Protein AF-A0AA35WHM8-F1 (afdb_monomer)

Organism: Geodia barretti (NCBI:txid519541)

Solvent-accessible surface area (backbone atoms only — not comparable to full-atom values): 17736 Å² total; per-residue (Å²): 114,43,83,39,36,67,59,55,78,83,43,48,58,86,79,72,48,97,58,96,52,95,64,57,74,45,53,83,76,67,33,56,75,46,79,37,55,54,87,38,62,67,60,41,52,50,53,52,50,53,47,50,52,45,32,70,74,68,76,44,71,60,41,40,40,37,43,50,69,63,95,59,28,80,47,86,87,43,73,47,56,82,73,40,45,71,61,48,59,48,55,74,70,51,78,56,60,69,58,57,51,51,49,53,34,39,78,65,67,75,44,51,71,64,57,54,54,50,53,51,52,50,51,54,47,53,52,48,56,46,59,70,40,52,88,73,56,71,80,89,59,64,86,89,69,74,59,90,58,79,83,73,79,46,97,60,52,53,64,48,70,59,66,73,44,79,78,89,82,83,76,56,71,65,55,51,53,50,40,52,49,36,64,36,49,76,62,94,90,60,46,68,47,74,68,53,54,49,53,29,50,51,49,50,49,31,58,74,71,78,44,76,55,73,47,54,51,52,50,43,56,52,44,53,36,17,65,72,57,39,68,47,77,49,78,33,65,49,50,33,38,27,85,86,68,64,54,54,52,49,42,57,37,73,83,44,87,93,42,67,49,44,37,75,72,63,72,49,98,81,38,31,63,60,45,73,40,63,43,66,102,52,63,70,66,54,51,53,51,51,64,52,62,75,77,108

Radius of gyration: 29.62 Å; Cα contacts (8 Å, |Δi|>4): 296; chains: 1; bounding box: 67×40×74 Å

pLDDT: mean 91.14, std 11.51, range [34.06, 98.56]

Secondary structure (DSSP, 8-state):
-EEE-S-BTTB-HHHH-SSS-TTGGGGGGT--EEEEETT-HHHHHHHHHHHHHHHHHH----EEEEE---SS-SSTTS-GGGT-HHHHHHHHHSPPHHHHHHHHHHHTTSS-HHHHHHHHHHHHHHHHHHHHHGGG---SS-TTT--S-TTTS-TT-SHHHHHSSPPP----HHHHHHHHHHHT---TT----HHHHHHHHHHHHHHHTT---HHHHHHHHHHHHHHTT--EEEEETTTTT-TTS---SSEE-SSSTT-EE-GGGSS-TTPPPEEEEEPPS-SHHHHHHHHHHTT-

Nearest PDB structures (foldseek):
  8i0k-assembly1_B  TM=9.377E-01  e=6.846E-28  Homo sapiens
  7wgr-assembly1_B  TM=9.357E-01  e=2.845E-27  Homo sapiens
  3zhq-assembly1_A  TM=9.037E-01  e=5.971E-21  Mycolicibacterium smegmatis
  6kma-assembly2_C  TM=9.094E-01  e=1.937E-20  Vibrio vulnificus CMCP6
  6kma-assembly2_D  TM=9.081E-01  e=8.052E-20  Vibrio vulnificus CMCP6

InterPro domains:
  IPR001017 Dehydrogenase, E1 component [PF00676] (1-136)
  IPR005475 Transketolase-like, pyrimidine-binding domain [PF02779] (212-289)
  IPR011603 2-oxoglutarate dehydrogenase E1 component [PTHR23152] (1-289)
  IPR029061 Thiamin diphosphate-binding fold [SSF52518] (2-147)
  IPR029061 Thiamin diphosphate-binding fold [SSF52518] (197-289)

Sequence (296 aa):
MVVNNQIGFTTDPRVARSSPYCTDVAKVVSAPIFHVNADDPEAVLHVCRVATEWRATFGKDVVIDLVCYRRHGHNEMDEPSLTQPLMYKQIKKHEKLVEMYARKLVEGNVVTQEDYEKEKNKYDQICKDAYERAPKIVPFHRDWLDSPWKGVFSDEGTPLEATGAIPSTGISRQRISHIGNVYSSLPDDFEEHRGIKRVLAERRKMLGEEECDWAIGEALAFGSLLEEGVHVRLSGQDVERGTFSHRHHVIHDQKVDRRQYRPLEHISPDQARYTVCNSSLSEFAVLGLRARVLHE

Structure (mmCIF, N/CA/C/O backbone):
data_AF-A0AA35WHM8-F1
#
_entry.id   AF-A0AA35WHM8-F1
#
loop_
_atom_site.group_PDB
_atom_site.id
_atom_site.type_symbol
_atom_site.label_atom_id
_atom_site.label_alt_id
_atom_site.label_comp_id
_atom_site.label_asym_id
_atom_site.label_entity_id
_atom_site.label_seq_id
_atom_site.pdbx_PDB_ins_code
_atom_site.Cartn_x
_atom_site.Cartn_y
_atom_site.Cartn_z
_atom_site.occupancy
_atom_site.B_iso_or_equiv
_atom_site.auth_seq_id
_atom_site.auth_comp_id
_atom_site.auth_asym_id
_atom_site.auth_atom_id
_atom_site.pdbx_PDB_model_num
ATOM 1 N N . MET A 1 1 ? -9.314 -0.670 8.193 1.00 94.50 1 MET A N 1
ATOM 2 C CA . MET A 1 1 ? -10.290 -0.414 9.276 1.00 94.50 1 MET A CA 1
ATOM 3 C C . MET A 1 1 ? -10.079 1.000 9.783 1.00 94.50 1 MET A C 1
ATOM 5 O O . MET A 1 1 ? -8.929 1.388 9.948 1.00 94.50 1 MET A O 1
ATOM 9 N N . VAL A 1 2 ? -11.152 1.756 9.999 1.00 97.94 2 VAL A N 1
ATOM 10 C CA . VAL A 1 2 ? -11.123 3.094 10.601 1.00 97.94 2 VAL A CA 1
ATOM 11 C C . VAL A 1 2 ? -11.743 2.996 11.991 1.00 97.94 2 VAL A C 1
ATOM 13 O O . VAL A 1 2 ? -12.882 2.558 12.119 1.00 97.94 2 VAL A O 1
ATOM 16 N N . VAL A 1 3 ? -10.993 3.387 13.025 1.00 98.06 3 VAL A N 1
ATOM 17 C CA . VAL A 1 3 ? -11.515 3.509 14.394 1.00 98.06 3 VAL A CA 1
ATOM 18 C C . VAL A 1 3 ? -12.179 4.875 14.514 1.00 98.06 3 VAL A C 1
ATOM 20 O O . VAL A 1 3 ? -11.527 5.885 14.779 1.00 98.06 3 VAL A O 1
ATOM 23 N N . ASN A 1 4 ? -13.479 4.920 14.250 1.00 97.94 4 ASN A N 1
ATOM 24 C CA . ASN A 1 4 ? -14.259 6.146 14.234 1.00 97.94 4 ASN A CA 1
ATOM 25 C C . ASN A 1 4 ? -14.808 6.434 15.631 1.00 97.94 4 ASN A C 1
ATOM 27 O O . ASN A 1 4 ? -15.982 6.233 15.929 1.00 97.94 4 ASN A O 1
ATOM 31 N N . ASN A 1 5 ? -13.933 6.948 16.490 1.00 96.81 5 ASN A N 1
ATOM 32 C CA . ASN A 1 5 ? -14.269 7.415 17.837 1.00 96.81 5 ASN A CA 1
ATOM 33 C C . ASN A 1 5 ? -15.001 8.772 17.859 1.00 96.81 5 ASN A C 1
ATOM 35 O O . ASN A 1 5 ? -15.207 9.336 18.935 1.00 96.81 5 ASN A O 1
ATOM 39 N N . GLN A 1 6 ? -15.375 9.286 16.680 1.00 96.44 6 GLN A N 1
ATOM 40 C CA . GLN A 1 6 ? -16.134 10.516 16.476 1.00 96.44 6 GLN A CA 1
ATOM 41 C C . GLN A 1 6 ? -15.429 11.792 16.963 1.00 96.44 6 GLN A C 1
ATOM 43 O O . GLN A 1 6 ? -16.102 12.788 17.212 1.00 96.44 6 GLN A O 1
ATOM 48 N N . ILE A 1 7 ? -14.096 11.797 17.095 1.00 95.94 7 ILE A N 1
ATOM 49 C CA . ILE A 1 7 ? -13.335 12.993 17.484 1.00 95.94 7 ILE A CA 1
ATOM 50 C C . ILE A 1 7 ? -11.847 12.904 17.098 1.00 95.94 7 ILE A C 1
ATOM 52 O O . ILE A 1 7 ? -11.163 11.931 17.410 1.00 95.94 7 ILE A O 1
ATOM 56 N N . GLY A 1 8 ? -11.304 13.957 16.481 1.00 95.19 8 GLY A N 1
ATOM 57 C CA . GLY A 1 8 ? -9.862 14.099 16.230 1.00 95.19 8 GLY A CA 1
ATOM 58 C C . GLY A 1 8 ? -9.253 15.148 17.155 1.00 95.19 8 GLY A C 1
ATOM 59 O O . GLY A 1 8 ? -9.523 16.326 16.972 1.00 95.19 8 GLY A O 1
ATOM 60 N N . PHE A 1 9 ? -8.450 14.754 18.148 1.00 94.56 9 PHE A N 1
ATOM 61 C CA . PHE A 1 9 ? -7.986 15.650 19.223 1.00 94.56 9 PHE A CA 1
ATOM 62 C C . PHE A 1 9 ? -9.174 16.338 19.932 1.00 94.56 9 PHE A C 1
ATOM 64 O O . PHE A 1 9 ? -9.856 15.664 20.709 1.00 94.56 9 PHE A O 1
ATOM 71 N N . THR A 1 10 ? -9.453 17.605 19.603 1.00 93.81 10 THR A N 1
ATOM 72 C CA . THR A 1 10 ? -10.579 18.442 20.067 1.00 93.81 10 THR A CA 1
ATOM 73 C C . THR A 1 10 ? -11.535 18.826 18.925 1.00 93.81 10 THR A C 1
ATOM 75 O O . THR A 1 10 ? -12.421 19.658 19.101 1.00 93.81 10 THR A O 1
ATOM 78 N N . THR A 1 11 ? -11.353 18.277 17.724 1.00 94.50 11 THR A N 1
ATOM 79 C CA . THR A 1 11 ? -12.109 18.622 16.514 1.00 94.50 11 THR A CA 1
ATOM 80 C C . THR A 1 11 ? -13.272 17.655 16.289 1.00 94.50 11 THR A C 1
ATOM 82 O O . THR A 1 11 ? -13.090 16.436 16.224 1.00 94.50 11 THR A O 1
ATOM 85 N N . ASP A 1 12 ? -14.475 18.216 16.139 1.00 91.19 12 ASP A N 1
ATOM 86 C CA . ASP A 1 12 ? -15.714 17.477 15.887 1.00 91.19 12 ASP A CA 1
ATOM 87 C C . ASP A 1 12 ? -15.812 17.011 14.415 1.00 91.19 12 ASP A C 1
ATOM 89 O O . ASP A 1 12 ? -15.428 17.752 13.503 1.00 91.19 12 ASP A O 1
ATOM 93 N N . PRO A 1 13 ? -16.387 15.823 14.151 1.00 91.06 13 PRO A N 1
ATOM 94 C CA . PRO A 1 13 ? -16.693 15.312 12.819 1.00 91.06 13 PRO A CA 1
ATOM 95 C C . PRO A 1 13 ? -17.306 16.325 11.849 1.00 91.06 13 PRO A C 1
ATOM 97 O O . PRO A 1 13 ? -16.955 16.318 10.672 1.00 91.06 13 PRO A O 1
ATOM 100 N N . ARG A 1 14 ? -18.191 17.206 12.333 1.00 90.12 14 ARG A N 1
ATOM 101 C CA . ARG A 1 14 ? -18.922 18.197 11.523 1.00 90.12 14 ARG A CA 1
ATOM 102 C C . ARG A 1 14 ? -18.029 19.271 10.905 1.00 90.12 14 ARG A C 1
ATOM 104 O O . ARG A 1 14 ? -18.442 19.907 9.945 1.00 90.12 14 ARG A O 1
ATOM 111 N N . VAL A 1 15 ? -16.835 19.485 11.459 1.00 92.94 15 VAL A N 1
ATOM 112 C CA . VAL A 1 15 ? -15.853 20.463 10.958 1.00 92.94 15 VAL A CA 1
ATOM 113 C C . VAL A 1 15 ? -14.564 19.802 10.460 1.00 92.94 15 VAL A C 1
ATOM 115 O O . VAL A 1 15 ? -13.695 20.482 9.929 1.00 92.94 15 VAL A O 1
ATOM 118 N N . ALA A 1 16 ? -14.437 18.480 10.607 1.00 92.44 16 ALA A N 1
ATOM 119 C CA . ALA A 1 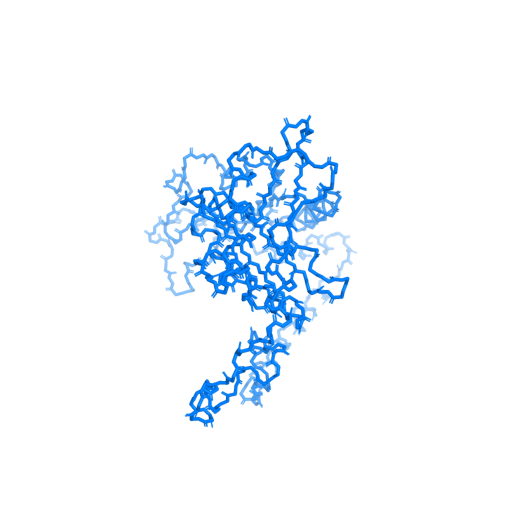16 ? -13.263 17.718 10.180 1.00 92.44 16 ALA A CA 1
ATOM 120 C C . ALA A 1 16 ? -13.337 17.240 8.717 1.00 92.44 16 ALA A C 1
ATOM 122 O O . ALA A 1 16 ? -12.332 16.798 8.165 1.00 92.44 16 ALA A O 1
ATOM 123 N N . ARG A 1 17 ? -14.524 17.260 8.099 1.00 93.12 17 ARG A N 1
ATOM 124 C CA . ARG A 1 17 ? -14.759 16.729 6.747 1.00 93.12 17 ARG A CA 1
ATOM 125 C C . ARG A 1 17 ? -15.952 17.394 6.067 1.00 93.12 17 ARG A C 1
ATOM 127 O O . ARG A 1 17 ? -16.820 17.953 6.728 1.00 93.12 17 ARG A O 1
ATOM 134 N N . SER A 1 18 ? -16.014 17.266 4.744 1.00 94.81 18 SER A N 1
ATOM 135 C CA . SER A 1 18 ? -17.085 17.822 3.897 1.00 94.81 18 SER A CA 1
ATOM 136 C C . SER A 1 18 ? -18.105 16.776 3.430 1.00 94.81 18 SER A C 1
ATOM 138 O O . SER A 1 18 ? -18.871 17.032 2.505 1.00 94.81 18 SER A O 1
ATOM 140 N N . SER A 1 19 ? -18.113 15.591 4.042 1.00 94.25 19 SER A N 1
ATOM 141 C CA . SER A 1 19 ? -19.026 14.495 3.715 1.00 94.25 19 SER A CA 1
ATOM 142 C C . SER A 1 19 ? -19.548 13.805 4.987 1.00 94.25 19 SER A C 1
ATOM 144 O O . SER A 1 19 ? -18.947 13.958 6.058 1.00 94.25 19 SER A O 1
ATOM 146 N N . PRO A 1 20 ? -20.664 13.053 4.917 1.00 92.56 20 PRO A N 1
ATOM 147 C CA . PRO A 1 20 ? -21.260 12.436 6.103 1.00 92.56 20 PRO A CA 1
ATOM 148 C C . PRO A 1 20 ? -20.326 11.449 6.822 1.00 92.56 20 PRO A C 1
ATOM 150 O O . PRO A 1 20 ? -20.210 11.497 8.053 1.00 92.56 20 PRO A O 1
ATOM 153 N N . TYR A 1 21 ? -19.602 10.607 6.078 1.00 96.62 21 TYR A N 1
ATOM 154 C CA . TYR A 1 21 ? -18.783 9.532 6.640 1.00 96.62 21 TYR A CA 1
ATOM 155 C C . TYR A 1 21 ? -17.288 9.808 6.484 1.00 96.62 21 TYR A C 1
ATOM 157 O O . TYR A 1 21 ? -16.825 10.272 5.445 1.00 96.62 21 TYR A O 1
ATOM 165 N N . CYS A 1 22 ? -16.498 9.462 7.505 1.00 96.25 22 CYS A N 1
ATOM 166 C CA . CYS A 1 22 ? -15.034 9.557 7.438 1.00 96.25 22 CYS A CA 1
ATOM 167 C C . CYS A 1 22 ? -14.418 8.608 6.393 1.00 96.25 22 CYS A C 1
ATOM 169 O O . CYS A 1 22 ? -13.283 8.807 5.969 1.00 96.25 22 CYS A O 1
ATOM 171 N N . THR A 1 23 ? -15.172 7.601 5.954 1.00 97.50 23 THR A N 1
ATOM 172 C CA . THR A 1 23 ? -14.768 6.588 4.978 1.00 97.50 23 THR A CA 1
ATOM 173 C C . THR A 1 23 ? -15.152 6.924 3.539 1.00 97.50 23 THR A C 1
ATOM 175 O O . THR A 1 23 ? -14.800 6.167 2.637 1.00 97.50 23 THR A O 1
ATOM 178 N N . ASP A 1 24 ? -15.800 8.066 3.280 1.00 96.94 24 ASP A N 1
ATOM 179 C CA . ASP A 1 24 ? -16.214 8.458 1.923 1.00 96.94 24 ASP A CA 1
ATOM 180 C C . ASP A 1 24 ? -15.034 8.596 0.945 1.00 96.94 24 ASP A C 1
ATOM 182 O O . ASP A 1 24 ? -15.217 8.425 -0.259 1.00 96.94 24 ASP A O 1
ATOM 186 N N . VAL A 1 25 ? -13.809 8.807 1.441 1.00 96.25 25 VAL A N 1
ATOM 187 C CA . VAL A 1 25 ? -12.582 8.789 0.624 1.00 96.25 25 VAL A CA 1
ATOM 188 C C . VAL A 1 25 ? -12.394 7.464 -0.132 1.00 96.25 25 VAL A C 1
ATOM 190 O O . VAL A 1 25 ? -11.868 7.448 -1.242 1.00 96.25 25 VAL A O 1
ATOM 193 N N . ALA A 1 26 ? -12.894 6.350 0.412 1.00 96.81 26 ALA A N 1
ATOM 194 C CA . ALA A 1 26 ? -12.802 5.029 -0.206 1.00 96.81 26 ALA A CA 1
ATOM 195 C C . ALA A 1 26 ? -13.712 4.872 -1.439 1.00 96.81 26 ALA A C 1
ATOM 197 O O . ALA A 1 26 ? -13.498 3.983 -2.268 1.00 96.81 26 ALA A O 1
ATOM 198 N N . LYS A 1 27 ? -14.698 5.765 -1.612 1.00 95.88 27 LYS A N 1
ATOM 199 C CA . LYS A 1 27 ? -15.584 5.768 -2.785 1.00 95.88 27 LYS A CA 1
ATOM 200 C C . LYS A 1 27 ? -14.839 6.100 -4.076 1.00 95.88 27 LYS A C 1
ATOM 202 O O . LYS A 1 27 ? -15.268 5.649 -5.133 1.00 95.88 27 LYS A O 1
ATOM 207 N N . VAL A 1 28 ? -13.700 6.800 -4.000 1.00 96.06 28 VAL A N 1
ATOM 208 C CA . VAL A 1 28 ? -12.846 7.116 -5.164 1.00 96.06 28 VAL A CA 1
ATOM 209 C C . VAL A 1 28 ? -12.412 5.847 -5.906 1.00 96.06 28 VAL A C 1
ATOM 211 O O . VAL A 1 28 ? -12.343 5.843 -7.130 1.00 96.06 28 VAL A O 1
ATOM 214 N N . VAL A 1 29 ? -12.183 4.752 -5.177 1.00 94.50 29 VAL A N 1
ATOM 215 C CA . VAL A 1 29 ? -11.806 3.443 -5.740 1.00 94.50 29 VAL A CA 1
ATOM 216 C C . VAL A 1 29 ? -12.964 2.440 -5.746 1.00 94.50 29 VAL A C 1
ATOM 218 O O . VAL A 1 29 ? -12.761 1.261 -6.026 1.00 94.50 29 VAL A O 1
ATOM 221 N N . SER A 1 30 ? -14.188 2.895 -5.450 1.00 95.88 30 SER A N 1
ATOM 222 C CA . SER A 1 30 ? -15.387 2.050 -5.340 1.00 95.88 30 SER A CA 1
ATOM 223 C C . SER A 1 30 ? -15.216 0.859 -4.382 1.00 95.88 30 SER A C 1
ATOM 225 O O . SER A 1 30 ? -15.752 -0.222 -4.628 1.00 95.88 30 SER A O 1
ATOM 227 N N . ALA A 1 31 ? -14.458 1.038 -3.295 1.00 97.25 31 ALA A N 1
ATOM 228 C CA . ALA A 1 31 ? -14.336 0.011 -2.266 1.00 97.25 31 ALA A CA 1
ATOM 229 C C . ALA A 1 31 ? -15.659 -0.109 -1.483 1.00 97.25 31 ALA A C 1
ATOM 231 O O . ALA A 1 31 ? -16.250 0.921 -1.141 1.00 97.25 31 ALA A O 1
ATOM 232 N N . PRO A 1 32 ? -16.138 -1.328 -1.167 1.00 97.56 32 PRO A N 1
ATOM 233 C CA . PRO A 1 32 ? -17.263 -1.495 -0.259 1.00 97.56 32 PRO A CA 1
ATOM 234 C C . PRO A 1 32 ? -16.916 -0.966 1.133 1.00 97.56 32 PRO A C 1
ATOM 236 O O . PRO A 1 32 ? -15.782 -1.092 1.607 1.00 97.56 32 PRO A O 1
ATOM 239 N N . ILE A 1 33 ? -17.921 -0.382 1.783 1.00 98.31 33 ILE A N 1
ATOM 240 C CA . ILE A 1 33 ? -17.804 0.233 3.102 1.00 98.31 33 ILE A CA 1
ATOM 241 C C . ILE A 1 33 ? -18.849 -0.397 4.018 1.00 98.31 33 ILE A C 1
ATOM 243 O O . ILE A 1 33 ? -20.045 -0.327 3.738 1.00 98.31 33 ILE A O 1
ATOM 247 N N . PHE A 1 34 ? -18.397 -0.979 5.123 1.00 98.31 34 PHE A N 1
ATOM 248 C CA . PHE A 1 34 ? -19.262 -1.494 6.176 1.00 98.31 34 PHE A CA 1
ATOM 249 C C . PHE A 1 34 ? -19.187 -0.579 7.392 1.00 98.31 34 PHE A C 1
ATOM 251 O O . PHE A 1 34 ? -18.124 -0.437 7.994 1.00 98.31 34 PHE A O 1
ATOM 258 N N . HIS A 1 35 ? -20.312 0.028 7.755 1.00 98.38 35 HIS A N 1
ATOM 259 C CA . HIS A 1 35 ? -20.444 0.789 8.994 1.00 98.38 35 HIS A CA 1
ATOM 260 C C . HIS A 1 35 ? -20.999 -0.129 10.073 1.00 98.38 35 HIS A C 1
ATOM 262 O O . HIS A 1 35 ? -22.039 -0.756 9.872 1.00 98.38 35 HIS A O 1
ATOM 268 N N . VAL A 1 36 ? -20.308 -0.220 11.204 1.00 98.56 36 VAL A N 1
ATOM 269 C CA . VAL A 1 36 ? -20.693 -1.124 12.287 1.00 98.56 36 VAL A CA 1
ATOM 270 C C . VAL A 1 36 ? -20.556 -0.437 13.637 1.00 98.56 36 VAL A C 1
ATOM 272 O O . VAL A 1 36 ? -19.595 0.291 13.887 1.00 98.56 36 VAL A O 1
ATOM 275 N N . ASN A 1 37 ? -21.548 -0.649 14.501 1.00 98.31 37 ASN A N 1
ATOM 276 C CA . ASN A 1 37 ? -21.528 -0.150 15.867 1.00 98.31 37 ASN A CA 1
ATOM 277 C C . ASN A 1 37 ? -20.537 -0.977 16.695 1.00 98.31 37 ASN A C 1
ATOM 279 O O . ASN A 1 37 ? -20.696 -2.190 16.810 1.00 98.31 37 ASN A O 1
ATOM 283 N N . ALA A 1 38 ? -19.540 -0.325 17.290 1.00 97.56 38 ALA A N 1
ATOM 284 C CA . ALA A 1 38 ? -18.557 -0.993 18.135 1.00 97.56 38 ALA A CA 1
ATOM 285 C C . ALA A 1 38 ? -19.155 -1.575 19.422 1.00 97.56 38 ALA A C 1
ATOM 287 O O . ALA A 1 38 ? -18.559 -2.485 19.992 1.00 97.56 38 ALA A O 1
ATOM 288 N N . ASP A 1 39 ? -20.324 -1.091 19.857 1.00 97.44 39 ASP A N 1
ATOM 289 C CA . ASP A 1 39 ? -21.034 -1.658 21.006 1.00 97.44 39 ASP A CA 1
ATOM 290 C C . ASP A 1 39 ? -21.706 -3.015 20.700 1.00 97.44 39 ASP A C 1
ATOM 292 O O . ASP A 1 39 ? -22.227 -3.658 21.610 1.00 97.44 39 ASP A O 1
ATOM 296 N N . ASP A 1 40 ? -21.671 -3.478 19.443 1.00 97.75 40 ASP A N 1
ATOM 297 C CA . ASP A 1 40 ? -22.096 -4.821 19.033 1.00 97.75 40 ASP A CA 1
ATOM 298 C C . ASP A 1 40 ? -20.897 -5.637 18.501 1.00 97.75 40 ASP A C 1
ATOM 300 O O . ASP A 1 40 ? -20.624 -5.657 17.295 1.00 97.75 40 ASP A O 1
ATOM 304 N N . PRO A 1 41 ? -20.149 -6.328 19.381 1.00 96.69 41 PRO A N 1
ATOM 305 C CA . PRO A 1 41 ? -18.938 -7.043 18.985 1.00 96.69 41 PRO A CA 1
ATOM 306 C C . PRO A 1 41 ? -19.213 -8.241 18.059 1.00 96.69 41 PRO A C 1
ATOM 308 O O . PRO A 1 41 ? -18.334 -8.625 17.286 1.00 96.69 41 PRO A O 1
ATOM 311 N N . GLU A 1 42 ? -20.418 -8.819 18.088 1.00 97.25 42 GLU A N 1
ATOM 312 C CA . GLU A 1 42 ? -20.803 -9.910 17.184 1.00 97.25 42 GLU A CA 1
ATOM 313 C C . GLU A 1 42 ? -21.000 -9.389 15.755 1.00 97.25 42 GLU A C 1
ATOM 315 O O . GLU A 1 42 ? -20.482 -9.984 14.804 1.00 97.25 42 GLU A O 1
ATOM 320 N N . ALA A 1 43 ? -21.670 -8.242 15.596 1.00 98.12 43 ALA A N 1
ATOM 321 C CA . ALA A 1 43 ? -21.791 -7.573 14.301 1.00 98.12 43 ALA A CA 1
ATOM 322 C C . ALA A 1 43 ? -20.421 -7.130 13.764 1.00 98.12 43 ALA A C 1
ATOM 324 O O . ALA A 1 43 ? -20.140 -7.301 12.574 1.00 98.12 43 ALA A O 1
ATOM 325 N N . VAL A 1 44 ? -19.539 -6.620 14.633 1.00 98.19 44 VAL A N 1
ATOM 326 C CA . VAL A 1 44 ? -18.154 -6.275 14.266 1.00 98.19 44 VAL A CA 1
ATOM 327 C C . VAL A 1 44 ? -17.415 -7.503 13.741 1.00 98.19 44 VAL A C 1
ATOM 329 O O . VAL A 1 44 ? -16.818 -7.445 12.665 1.00 98.19 44 VAL A O 1
ATOM 332 N N . LEU A 1 45 ? -17.487 -8.633 14.449 1.00 98.06 45 LEU A N 1
ATOM 333 C CA . LEU A 1 45 ? -16.865 -9.882 14.015 1.00 98.06 45 LEU A CA 1
ATOM 334 C C . LEU A 1 45 ? -17.413 -10.350 12.661 1.00 98.06 45 LEU A C 1
ATOM 336 O O . LEU A 1 45 ? -16.638 -10.762 11.796 1.00 98.06 45 LEU A O 1
ATOM 340 N N . HIS A 1 46 ? -18.729 -10.270 12.459 1.00 98.38 46 HIS A N 1
ATOM 341 C CA . HIS A 1 46 ? -19.358 -10.620 11.189 1.00 98.38 46 HIS A CA 1
ATOM 342 C C . HIS A 1 46 ? -18.840 -9.744 10.039 1.00 98.38 46 HIS A C 1
ATOM 344 O O . HIS A 1 46 ? -18.374 -10.270 9.029 1.00 98.38 46 HIS A O 1
ATOM 350 N N . VAL A 1 47 ? -18.832 -8.421 10.215 1.00 98.19 47 VAL A N 1
ATOM 351 C CA . VAL A 1 47 ? -18.323 -7.473 9.212 1.00 98.19 47 VAL A CA 1
ATOM 352 C C . VAL A 1 47 ? -16.841 -7.708 8.910 1.00 98.19 47 VAL A C 1
ATOM 354 O O . VAL A 1 47 ? -16.441 -7.686 7.746 1.00 98.19 47 VAL A O 1
ATOM 357 N N . CYS A 1 48 ? -16.023 -7.997 9.925 1.00 98.00 48 CYS A N 1
ATOM 358 C CA . CYS A 1 48 ? -14.615 -8.344 9.736 1.00 98.00 48 CYS A CA 1
ATOM 359 C C . CYS A 1 48 ? -14.431 -9.622 8.904 1.00 98.00 48 CYS A C 1
ATOM 361 O O . CYS A 1 48 ? -13.548 -9.662 8.042 1.00 98.00 48 CYS A O 1
ATOM 363 N N . ARG A 1 49 ? -15.266 -10.649 9.116 1.00 98.19 49 ARG A N 1
ATOM 364 C CA . ARG A 1 49 ? -15.250 -11.875 8.300 1.00 98.19 49 ARG A CA 1
ATOM 365 C C . ARG A 1 49 ? -15.610 -11.576 6.848 1.00 98.19 49 ARG A C 1
ATOM 367 O O . ARG A 1 49 ? -14.814 -11.881 5.967 1.00 98.19 49 ARG A O 1
ATOM 374 N N . VAL A 1 50 ? -16.724 -10.879 6.613 1.00 98.06 50 VAL A N 1
ATOM 375 C CA . VAL A 1 50 ? -17.175 -10.503 5.260 1.00 98.06 50 VAL A CA 1
ATOM 376 C C . VAL A 1 50 ? -16.126 -9.657 4.532 1.00 98.06 50 VAL A C 1
ATOM 378 O O . VAL A 1 50 ? -15.831 -9.901 3.365 1.00 98.06 50 VAL A O 1
ATOM 381 N N . ALA A 1 51 ? -15.510 -8.684 5.209 1.00 97.88 51 ALA A N 1
ATOM 382 C CA . ALA A 1 51 ? -14.446 -7.873 4.620 1.00 97.88 51 ALA A CA 1
ATOM 383 C C . ALA A 1 51 ? -13.204 -8.712 4.266 1.00 97.88 51 ALA A C 1
ATOM 385 O O . ALA A 1 51 ? -12.610 -8.533 3.202 1.00 97.88 51 ALA A O 1
ATOM 386 N N . THR A 1 52 ? -12.824 -9.659 5.125 1.00 97.81 52 THR A N 1
ATOM 387 C CA . THR A 1 52 ? -11.693 -10.560 4.860 1.00 97.81 52 THR A CA 1
ATOM 388 C C . THR A 1 52 ? -11.979 -11.461 3.658 1.00 97.81 52 THR A C 1
ATOM 390 O O . THR A 1 52 ? -11.150 -11.565 2.753 1.00 97.81 52 THR A O 1
ATOM 393 N N . GLU A 1 53 ? -13.175 -12.047 3.599 1.00 98.06 53 GLU A N 1
ATOM 394 C CA . GLU A 1 53 ? -13.639 -12.861 2.473 1.00 98.06 53 GLU A CA 1
ATOM 395 C C . GLU A 1 53 ? -13.694 -12.053 1.171 1.00 98.06 53 GLU A C 1
ATOM 397 O O . GLU A 1 53 ? -13.224 -12.531 0.137 1.00 98.06 53 GLU A O 1
ATOM 402 N N . TRP A 1 54 ? -14.179 -10.806 1.208 1.00 97.62 54 TRP A N 1
ATOM 403 C CA . TRP A 1 54 ? -14.153 -9.899 0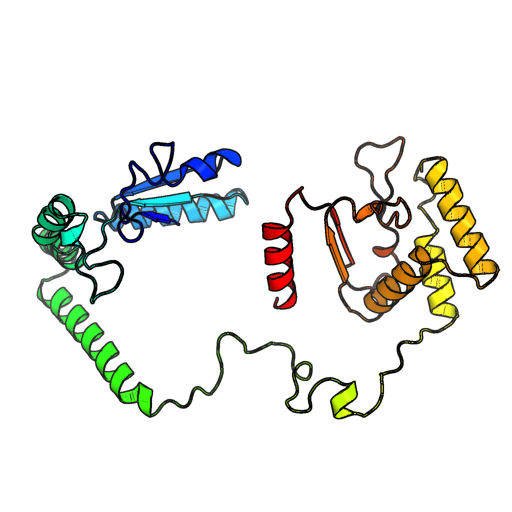.058 1.00 97.62 54 TRP A CA 1
ATOM 404 C C . TRP A 1 54 ? -12.727 -9.681 -0.449 1.00 97.62 54 TRP A C 1
ATOM 406 O O . TRP A 1 54 ? -12.460 -9.828 -1.646 1.00 97.62 54 TRP A O 1
ATOM 416 N N . ARG A 1 55 ? -11.786 -9.358 0.449 1.00 96.75 55 ARG A N 1
ATOM 417 C CA . ARG A 1 55 ? -10.399 -9.095 0.048 1.00 96.75 55 ARG A CA 1
ATOM 418 C C . ARG A 1 55 ? -9.722 -10.336 -0.534 1.00 96.75 55 ARG A C 1
ATOM 420 O O . ARG A 1 55 ? -8.955 -10.193 -1.493 1.00 96.75 55 ARG A O 1
ATOM 427 N N . ALA A 1 56 ? -9.996 -11.511 0.034 1.00 97.19 56 ALA A N 1
ATOM 428 C CA . ALA A 1 56 ? -9.480 -12.794 -0.437 1.00 97.19 56 ALA A CA 1
ATOM 429 C C . ALA A 1 56 ? -10.077 -13.193 -1.796 1.00 97.19 56 ALA A C 1
ATOM 431 O O . ALA A 1 56 ? -9.349 -13.645 -2.673 1.00 97.19 56 ALA A O 1
ATOM 432 N N . THR A 1 57 ? -11.378 -12.967 -1.992 1.00 97.88 57 THR A N 1
ATOM 433 C CA . THR A 1 57 ? -12.098 -13.346 -3.218 1.00 97.88 57 THR A CA 1
ATOM 434 C C . THR A 1 57 ? -11.782 -12.413 -4.385 1.00 97.88 57 THR A C 1
ATOM 436 O O . THR A 1 57 ? -11.540 -12.873 -5.498 1.00 97.88 57 THR A O 1
ATOM 439 N N . PHE A 1 58 ? -11.785 -11.095 -4.157 1.00 97.31 58 PHE A N 1
ATOM 440 C CA . PHE A 1 58 ? -11.764 -10.108 -5.245 1.00 97.31 58 PHE A CA 1
ATOM 441 C C . PHE A 1 58 ? -10.434 -9.398 -5.440 1.00 97.31 58 PHE A C 1
ATOM 443 O O . PHE A 1 58 ? -10.277 -8.673 -6.422 1.00 97.31 58 PHE A O 1
ATOM 450 N N . GLY A 1 59 ? -9.483 -9.535 -4.517 1.00 96.62 59 GLY A N 1
ATOM 451 C CA . GLY A 1 59 ? -8.207 -8.850 -4.681 1.00 96.62 59 GLY A CA 1
ATOM 452 C C . GLY A 1 59 ? -8.252 -7.340 -4.384 1.00 96.62 59 GLY A C 1
ATOM 453 O O . GLY A 1 59 ? -7.259 -6.656 -4.622 1.00 96.62 59 GLY A O 1
ATOM 454 N N . LYS A 1 60 ? -9.391 -6.809 -3.914 1.00 96.44 60 LYS A N 1
ATOM 455 C CA . LYS A 1 60 ? -9.697 -5.368 -3.852 1.00 96.44 60 LYS A CA 1
ATOM 456 C C . LYS A 1 60 ? -9.883 -4.852 -2.432 1.00 96.44 60 LYS A C 1
ATOM 458 O O . LYS A 1 60 ? -10.297 -5.597 -1.545 1.00 96.44 60 LYS A O 1
ATOM 463 N N . ASP A 1 61 ? -9.631 -3.561 -2.261 1.00 97.38 61 ASP A N 1
ATOM 464 C CA . ASP A 1 61 ? -9.813 -2.849 -1.000 1.00 97.38 61 ASP A CA 1
ATOM 465 C C . ASP A 1 61 ? -11.259 -2.933 -0.495 1.00 97.38 61 ASP A C 1
ATOM 467 O O . ASP A 1 61 ? -12.215 -3.013 -1.268 1.00 97.38 61 ASP A O 1
ATOM 471 N N . VAL A 1 62 ? -11.396 -2.911 0.828 1.00 98.06 62 VAL A N 1
ATOM 472 C CA . VAL A 1 62 ? -12.654 -2.893 1.581 1.00 98.06 62 VAL A CA 1
ATOM 473 C C . VAL A 1 62 ? -12.421 -2.113 2.865 1.00 98.06 62 VAL A C 1
ATOM 475 O O . VAL A 1 62 ? -11.355 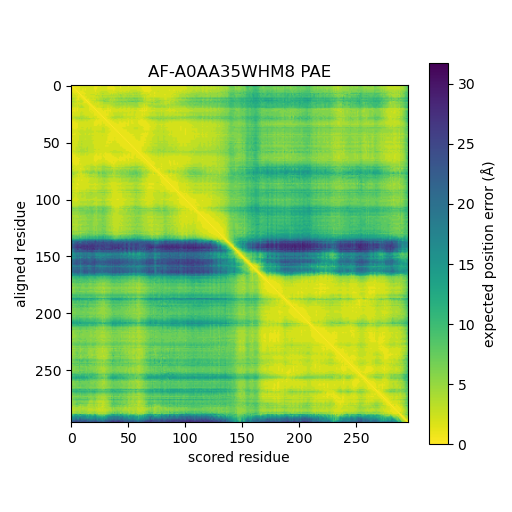-2.208 3.481 1.00 98.06 62 VAL A O 1
ATOM 478 N N . VAL A 1 63 ? -13.409 -1.324 3.276 1.00 98.44 63 VAL A N 1
ATOM 479 C CA . VAL A 1 63 ? -13.295 -0.457 4.447 1.00 98.44 63 VAL A CA 1
ATOM 480 C C . VAL A 1 63 ? -14.340 -0.830 5.486 1.00 98.44 63 VAL A C 1
ATOM 482 O O . VAL A 1 63 ? -15.515 -1.004 5.187 1.00 98.44 63 VAL A O 1
ATOM 485 N N . ILE A 1 64 ? -13.892 -0.922 6.734 1.00 98.56 64 ILE A N 1
ATOM 486 C CA . ILE A 1 64 ? -14.752 -1.053 7.909 1.00 98.56 64 ILE A CA 1
ATOM 487 C C . ILE A 1 64 ? -14.675 0.271 8.664 1.00 98.56 64 ILE A C 1
ATOM 489 O O . ILE A 1 64 ? -13.577 0.669 9.066 1.00 98.56 64 ILE A O 1
ATOM 493 N N . ASP A 1 65 ? -15.816 0.934 8.821 1.00 98.50 65 ASP A N 1
ATOM 494 C CA . ASP A 1 65 ? -16.032 2.074 9.710 1.00 98.50 65 ASP A CA 1
ATOM 495 C C . ASP A 1 65 ? -16.548 1.546 11.055 1.00 98.50 65 ASP A C 1
ATOM 497 O O . ASP A 1 65 ? -17.730 1.223 11.199 1.00 98.50 65 ASP A O 1
ATOM 501 N N . LEU A 1 66 ? -15.635 1.396 12.017 1.00 98.44 66 LEU A N 1
ATOM 502 C CA . LEU A 1 66 ? -15.956 0.955 13.369 1.00 98.44 66 LEU A CA 1
ATOM 503 C C . LEU A 1 66 ? -16.365 2.179 14.191 1.00 98.44 66 LEU A C 1
ATOM 505 O O . LEU A 1 66 ? -15.508 2.905 14.701 1.00 98.44 66 LEU A O 1
ATOM 509 N N . VAL A 1 67 ? -17.671 2.416 14.294 1.00 98.25 67 VAL A N 1
ATOM 510 C CA . VAL A 1 67 ? -18.233 3.581 14.983 1.00 98.25 67 VAL A CA 1
ATOM 511 C C . VAL A 1 67 ? -18.206 3.332 16.485 1.00 98.25 67 VAL A C 1
ATOM 513 O O . VAL A 1 67 ? -18.923 2.476 16.997 1.00 98.25 67 VAL A O 1
ATOM 516 N N . CYS A 1 68 ? -17.366 4.082 17.192 1.00 97.44 68 CYS A N 1
ATOM 517 C CA . CYS A 1 68 ? -17.135 3.949 18.625 1.00 97.44 68 CYS A CA 1
ATOM 518 C C . CYS A 1 68 ? -17.059 5.327 19.305 1.00 97.44 68 CYS A C 1
ATOM 520 O O . CYS A 1 68 ? -17.517 6.342 18.774 1.00 97.44 68 CYS A O 1
ATOM 522 N N . TYR A 1 69 ? -16.477 5.370 20.501 1.00 96.94 69 TYR A N 1
ATOM 523 C CA . TYR A 1 69 ? -16.186 6.595 21.240 1.00 96.94 69 TYR A CA 1
ATOM 524 C C . TYR A 1 69 ? -14.799 6.512 21.888 1.00 96.94 69 TYR A C 1
ATOM 526 O O . TYR A 1 69 ? -14.223 5.432 22.032 1.00 96.94 69 TYR A O 1
ATOM 534 N N . ARG A 1 70 ? -14.256 7.663 22.299 1.00 96.69 70 ARG A N 1
ATOM 535 C CA . ARG A 1 70 ? -13.017 7.752 23.083 1.00 96.69 70 ARG A CA 1
ATOM 536 C C . ARG A 1 70 ? -13.370 7.976 24.553 1.00 96.69 70 ARG A C 1
ATOM 538 O O . ARG A 1 70 ? -14.038 8.949 24.878 1.00 96.69 70 ARG A O 1
ATOM 545 N N . ARG A 1 71 ? -12.971 7.056 25.439 1.00 94.56 71 ARG A N 1
ATOM 546 C CA . ARG A 1 71 ? -13.338 7.111 26.870 1.00 94.56 71 ARG A CA 1
ATOM 547 C C . ARG A 1 71 ? -12.665 8.275 27.606 1.00 94.56 71 ARG A C 1
ATOM 549 O O . ARG A 1 71 ? -13.308 8.908 28.439 1.00 94.56 71 ARG A O 1
ATOM 556 N N . HIS A 1 72 ? -11.394 8.517 27.302 1.00 94.38 72 HIS A N 1
ATOM 557 C CA . HIS A 1 72 ? -10.556 9.559 27.899 1.00 94.38 72 HIS A CA 1
ATOM 558 C C . HIS A 1 72 ? -10.287 10.694 26.894 1.00 94.38 72 HIS A C 1
ATOM 560 O O . HIS A 1 72 ? -10.807 10.669 25.773 1.00 94.38 72 HIS A O 1
ATOM 566 N N . GLY A 1 73 ? -9.496 11.695 27.294 1.00 93.56 73 GLY A N 1
ATOM 567 C CA . GLY A 1 73 ? -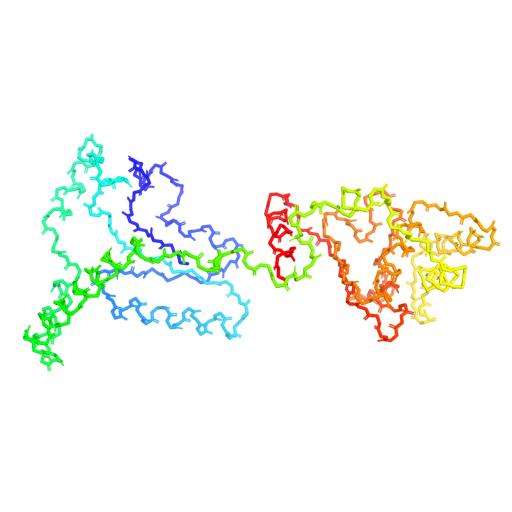8.993 12.745 26.405 1.00 93.56 73 GLY A CA 1
ATOM 568 C C . GLY A 1 73 ? -8.158 12.204 25.239 1.00 93.56 73 GLY A C 1
ATOM 569 O O . GLY A 1 73 ? -8.097 10.995 25.005 1.00 93.56 73 GLY A O 1
ATOM 570 N N . HIS A 1 74 ? -7.547 13.089 24.442 1.00 94.50 74 HIS A N 1
ATOM 571 C CA . HIS A 1 74 ? -6.696 12.619 23.335 1.00 94.50 74 HIS A CA 1
ATOM 572 C C . HIS A 1 74 ? -5.515 11.783 23.842 1.00 94.50 74 HIS A C 1
ATOM 574 O O . HIS A 1 74 ? -5.128 10.809 23.202 1.00 94.50 74 HIS A O 1
ATOM 580 N N . ASN A 1 75 ? -5.026 12.149 25.021 1.00 93.50 75 ASN A N 1
ATOM 581 C CA . ASN A 1 75 ? -4.248 11.309 25.915 1.00 93.50 75 ASN A CA 1
ATOM 582 C C . ASN A 1 75 ? -4.976 11.220 27.271 1.00 93.50 75 ASN A C 1
ATOM 584 O O . ASN A 1 75 ? -5.944 11.943 27.519 1.00 93.50 75 ASN A O 1
ATOM 588 N N . GLU A 1 76 ? -4.520 10.341 28.156 1.00 91.19 76 GLU A N 1
ATOM 589 C CA . GLU A 1 76 ? -5.171 10.049 29.438 1.00 91.19 76 GLU A CA 1
ATOM 590 C C . GLU A 1 76 ? -5.139 11.220 30.433 1.00 91.19 76 GLU A C 1
ATOM 592 O O . GLU A 1 76 ? -5.948 11.248 31.359 1.00 91.19 76 GLU A O 1
ATOM 597 N N . MET A 1 77 ? -4.231 12.182 30.238 1.00 93.44 77 MET A N 1
ATOM 598 C CA . MET A 1 77 ? -4.056 13.359 31.098 1.00 93.44 77 MET A CA 1
ATOM 599 C C . MET A 1 77 ? -4.799 14.599 30.580 1.00 93.44 77 MET A C 1
ATOM 601 O O . MET A 1 77 ? -4.861 15.614 31.272 1.00 93.44 77 MET A O 1
ATOM 605 N N . ASP A 1 78 ? -5.335 14.534 29.363 1.00 93.75 78 ASP A N 1
ATOM 606 C CA . ASP A 1 78 ? -6.056 15.617 28.702 1.00 93.75 78 ASP A CA 1
ATOM 607 C C . ASP A 1 78 ? -7.518 15.663 29.177 1.00 93.75 78 ASP A C 1
ATOM 609 O O . ASP A 1 78 ? -8.160 14.620 29.312 1.00 93.75 78 ASP A O 1
ATOM 613 N N . GLU A 1 79 ? -8.053 16.866 29.422 1.00 94.56 79 GLU A N 1
ATOM 614 C CA . GLU A 1 79 ? -9.433 17.071 29.889 1.00 94.56 79 GLU A CA 1
ATOM 615 C C . GLU A 1 79 ? -10.358 17.404 28.704 1.00 94.56 79 GLU A C 1
ATOM 617 O O . GLU A 1 79 ? -10.455 18.559 28.272 1.00 94.56 79 GLU A O 1
ATOM 622 N N . PRO A 1 80 ? -11.095 16.416 28.169 1.00 94.38 80 PRO A N 1
ATOM 623 C CA . PRO A 1 80 ? -11.877 16.604 26.955 1.00 94.38 80 PRO A CA 1
ATOM 624 C C . PRO A 1 80 ? -13.145 17.439 27.166 1.00 94.38 80 PRO A C 1
ATOM 626 O O . PRO A 1 80 ? -13.693 17.992 26.207 1.00 94.38 80 PRO A O 1
ATOM 629 N N . SER A 1 81 ? -13.632 17.564 28.406 1.00 94.12 81 SER A N 1
ATOM 630 C CA . SER A 1 81 ? -14.847 18.332 28.703 1.00 94.12 81 SER A CA 1
ATOM 631 C C . SER A 1 81 ? -14.681 19.826 28.413 1.00 94.12 81 SER A C 1
ATOM 633 O O . SER A 1 81 ? -15.685 20.520 28.258 1.00 94.12 81 SER A O 1
ATOM 635 N N . LEU A 1 82 ? -13.437 20.312 28.292 1.00 94.75 82 LEU A N 1
ATOM 636 C CA . LEU A 1 82 ? -13.131 21.692 27.910 1.00 94.75 82 LEU A CA 1
ATOM 637 C C . LEU A 1 82 ? -13.665 22.047 26.518 1.00 94.75 82 LEU A C 1
ATOM 639 O O . LEU A 1 82 ? -14.026 23.195 26.277 1.00 94.75 82 LEU A O 1
ATOM 643 N N . THR A 1 83 ? -13.731 21.075 25.603 1.00 95.38 83 THR A N 1
ATOM 644 C CA . THR A 1 83 ? -14.131 21.314 24.206 1.00 95.38 83 THR A CA 1
ATOM 645 C C . THR A 1 83 ? -15.311 20.443 23.755 1.00 95.38 83 THR A C 1
ATOM 647 O O . THR A 1 83 ? -16.098 20.887 22.919 1.00 95.38 83 THR A O 1
ATOM 650 N N . GLN A 1 84 ? -15.528 19.255 24.343 1.00 96.69 84 GLN A N 1
ATOM 651 C CA . GLN A 1 84 ? -16.666 18.366 24.037 1.00 96.69 84 GLN A CA 1
ATOM 652 C C . GLN A 1 84 ? -17.518 17.991 25.270 1.00 96.69 84 GLN A C 1
ATOM 654 O O . GLN A 1 84 ? -17.775 16.809 25.524 1.00 96.69 84 GLN A O 1
ATOM 659 N N . PRO A 1 85 ? -18.051 18.965 26.029 1.00 96.31 85 PRO A N 1
ATOM 660 C CA . PRO A 1 85 ? -18.727 18.700 27.303 1.00 96.31 85 PRO A CA 1
ATOM 661 C C . PRO A 1 85 ? -19.958 17.788 27.178 1.00 96.31 85 PRO A C 1
ATOM 663 O O . PRO A 1 85 ? -20.174 16.912 28.013 1.00 96.31 85 PRO A O 1
ATOM 666 N N . LEU A 1 86 ? -20.780 17.957 26.134 1.00 96.75 86 LEU A N 1
ATOM 667 C CA . LEU A 1 86 ? -22.003 17.159 25.962 1.00 96.75 86 LEU A CA 1
ATOM 668 C C . LEU A 1 86 ? -21.707 15.710 25.569 1.00 96.75 86 LEU A C 1
ATOM 670 O O . LEU A 1 86 ? -22.329 14.797 26.109 1.00 96.75 86 LEU A O 1
ATOM 674 N N . MET A 1 87 ? -20.746 15.501 24.668 1.00 96.00 87 MET A N 1
ATOM 675 C CA . MET A 1 87 ? -20.307 14.168 24.251 1.00 96.00 87 MET A CA 1
ATOM 676 C C . MET A 1 87 ? -19.768 13.392 25.454 1.00 96.00 87 MET A C 1
ATOM 678 O O . MET A 1 87 ? -20.239 12.294 25.741 1.00 96.00 87 MET A O 1
ATOM 682 N N . TYR A 1 88 ? -18.859 13.993 26.227 1.00 96.62 88 TYR A N 1
ATOM 683 C CA . TYR A 1 88 ? -18.264 13.320 27.381 1.00 96.62 88 TYR A CA 1
ATOM 684 C C . TYR A 1 88 ? -19.241 13.151 28.549 1.00 96.62 88 TYR A C 1
ATOM 686 O O . TYR A 1 88 ? -19.144 12.170 29.285 1.00 96.62 88 TYR A O 1
ATOM 694 N N . LYS A 1 89 ? -20.265 14.008 28.670 1.00 97.38 89 LYS A N 1
ATOM 695 C CA . LYS A 1 89 ? -21.386 13.774 29.594 1.00 97.38 89 LYS A CA 1
ATOM 696 C C . LYS A 1 89 ? -22.168 12.501 29.252 1.00 97.38 89 LYS A C 1
ATOM 698 O O . LYS A 1 89 ? -22.616 11.824 30.175 1.00 97.38 89 LYS A O 1
ATOM 703 N N . GLN A 1 90 ? -22.337 12.175 27.967 1.00 97.25 90 GLN A N 1
ATOM 704 C CA . GLN A 1 90 ? -22.968 10.919 27.545 1.00 97.25 90 GLN A CA 1
ATOM 705 C C . GLN A 1 90 ? -22.019 9.735 27.720 1.00 97.25 90 GLN A C 1
ATOM 707 O O . GLN A 1 90 ? -22.397 8.752 28.347 1.00 97.25 90 GLN A O 1
ATOM 712 N N . ILE A 1 91 ? -20.762 9.860 27.281 1.00 96.56 91 ILE A N 1
ATOM 713 C CA . ILE A 1 91 ? -19.750 8.803 27.436 1.00 96.56 91 ILE A CA 1
ATOM 714 C C . ILE A 1 91 ? -19.587 8.417 28.908 1.00 96.56 91 ILE A C 1
ATOM 716 O O . ILE A 1 91 ? -19.524 7.237 29.223 1.00 96.56 91 ILE A O 1
ATOM 720 N N . LYS A 1 92 ? -19.578 9.379 29.838 1.00 95.50 92 LYS A N 1
ATOM 721 C CA . LYS A 1 92 ? -19.468 9.099 31.279 1.00 95.50 92 LYS A CA 1
ATOM 722 C C . LYS A 1 92 ? -20.646 8.286 31.834 1.00 95.50 92 LYS A C 1
ATOM 724 O O . LYS A 1 92 ? -20.468 7.576 32.816 1.00 95.50 92 LYS A O 1
ATOM 729 N N . LYS A 1 93 ? -21.833 8.397 31.229 1.00 96.12 93 LYS A N 1
ATOM 730 C CA . LYS A 1 93 ? -23.023 7.606 31.584 1.00 96.12 93 LYS A CA 1
ATOM 731 C C . LYS A 1 93 ? -23.087 6.266 30.855 1.00 96.12 93 LYS A C 1
ATOM 733 O O . LYS A 1 93 ? -23.825 5.389 31.285 1.00 96.12 93 LYS A O 1
ATOM 738 N N . HIS A 1 94 ? -22.361 6.138 29.749 1.00 96.31 94 HIS A N 1
ATOM 739 C CA . HIS A 1 94 ? -22.349 4.941 28.927 1.00 96.31 94 HIS A CA 1
ATOM 740 C C . HIS A 1 94 ? -21.498 3.855 29.578 1.00 96.31 94 HIS A C 1
ATOM 742 O O . HIS A 1 94 ? -20.311 4.066 29.866 1.00 96.31 94 HIS A O 1
ATOM 748 N N . GLU A 1 95 ? -22.112 2.700 29.806 1.00 95.19 95 GLU A N 1
ATOM 749 C CA . GLU A 1 95 ? -21.468 1.520 30.380 1.00 95.19 95 GLU A CA 1
ATOM 750 C C . GLU A 1 95 ? -20.285 1.058 29.510 1.00 95.19 95 GLU A C 1
ATOM 752 O O . GLU A 1 95 ? -20.156 1.428 28.337 1.00 95.19 95 GLU A O 1
ATOM 757 N N . LYS A 1 96 ? -19.330 0.325 30.088 1.00 94.31 96 LYS A N 1
ATOM 758 C CA . LYS A 1 96 ? -18.204 -0.180 29.297 1.00 94.31 96 LYS A CA 1
ATOM 759 C C . LYS A 1 96 ? -18.670 -1.340 28.427 1.00 94.31 96 LYS A C 1
ATOM 761 O O . LYS A 1 96 ? -19.396 -2.213 28.887 1.00 94.31 96 LYS A O 1
ATOM 766 N N . LEU A 1 97 ? -18.156 -1.400 27.199 1.00 94.62 97 LEU A N 1
ATOM 767 C CA . LEU A 1 97 ? -18.479 -2.462 26.242 1.00 94.62 97 LEU A CA 1
ATOM 768 C C . LEU A 1 97 ? -18.271 -3.868 26.824 1.00 94.62 97 LEU A C 1
ATOM 770 O O . LEU A 1 97 ? -19.121 -4.735 26.663 1.00 94.62 97 LEU A O 1
ATOM 774 N N . VAL A 1 98 ? -17.160 -4.079 27.535 1.00 93.88 98 VAL A N 1
ATOM 775 C CA . VAL A 1 98 ? -16.858 -5.368 28.177 1.00 93.88 98 VAL A CA 1
ATOM 776 C C . VAL A 1 98 ? -17.939 -5.759 29.187 1.00 93.88 98 VAL A C 1
ATOM 778 O O . VAL A 1 98 ? -18.352 -6.912 29.205 1.00 93.88 98 VAL A O 1
ATOM 781 N N . GLU A 1 99 ? -18.434 -4.809 29.981 1.00 94.44 99 GLU A N 1
ATOM 782 C CA . GLU A 1 99 ? -19.487 -5.045 30.978 1.00 94.44 99 GLU A CA 1
ATOM 783 C C . GLU A 1 99 ? -20.833 -5.325 30.289 1.00 94.44 99 GLU A C 1
ATOM 785 O O . GLU A 1 99 ? -21.497 -6.312 30.604 1.00 94.44 99 GLU A O 1
ATOM 790 N N . MET A 1 100 ? -21.190 -4.522 29.279 1.00 95.31 100 MET A N 1
ATOM 791 C CA . MET A 1 100 ? -22.409 -4.709 28.484 1.00 95.31 100 MET A CA 1
ATOM 792 C C . MET A 1 100 ? -22.449 -6.080 27.799 1.00 95.31 100 MET A C 1
ATOM 794 O O . MET A 1 100 ? -23.473 -6.765 27.833 1.00 95.31 100 MET A O 1
ATOM 798 N N . TYR A 1 101 ? -21.341 -6.488 27.177 1.00 96.44 101 TYR A N 1
ATOM 799 C CA . TYR A 1 101 ? -21.266 -7.754 26.457 1.00 96.44 101 TYR A CA 1
ATOM 800 C C . TYR A 1 101 ? -21.190 -8.954 27.404 1.00 96.44 101 TYR A C 1
ATOM 802 O O . TYR A 1 101 ? -21.866 -9.952 27.168 1.00 96.44 101 TYR A O 1
ATOM 810 N N . ALA A 1 102 ? -20.453 -8.845 28.515 1.00 95.50 102 ALA A N 1
ATOM 811 C CA . ALA A 1 102 ? -20.454 -9.872 29.554 1.00 95.50 102 ALA A CA 1
ATOM 812 C C . ALA A 1 102 ? -21.871 -10.109 30.094 1.00 95.50 102 ALA A C 1
ATOM 814 O O . ALA A 1 102 ? -22.318 -11.254 30.143 1.00 95.50 102 ALA A O 1
ATOM 815 N N . ARG A 1 103 ? -22.619 -9.036 30.398 1.00 95.44 103 ARG A N 1
ATOM 816 C CA . ARG A 1 103 ? -24.022 -9.140 30.821 1.00 95.44 103 ARG A CA 1
ATOM 817 C C . ARG A 1 103 ? -24.877 -9.863 29.779 1.00 95.44 103 ARG A C 1
ATOM 819 O O . ARG A 1 103 ? -25.582 -10.796 30.145 1.00 95.44 103 ARG A O 1
ATOM 826 N N . LYS A 1 104 ? -24.765 -9.503 28.493 1.00 96.19 104 LYS A N 1
ATOM 827 C CA . LYS A 1 104 ? -25.484 -10.183 27.396 1.00 96.19 104 LYS A CA 1
ATOM 828 C C . LYS A 1 104 ? -25.202 -11.692 27.373 1.00 96.19 104 LYS A C 1
ATOM 830 O O . LYS A 1 104 ? -26.127 -12.484 27.209 1.00 96.19 104 LYS A O 1
ATOM 835 N N . LEU A 1 105 ? -23.943 -12.103 27.539 1.00 96.38 105 LEU A N 1
ATOM 836 C CA . LEU A 1 105 ? -23.560 -13.520 27.524 1.00 96.38 105 LEU A CA 1
ATOM 837 C C . LEU A 1 105 ? -24.063 -14.285 28.755 1.00 96.38 105 LEU A C 1
ATOM 839 O O . LEU A 1 105 ? -24.474 -15.439 28.619 1.00 96.38 105 LEU A O 1
ATOM 843 N N . VAL A 1 106 ? -24.053 -13.647 29.928 1.00 96.31 106 VAL A N 1
ATOM 844 C CA . VAL A 1 106 ? -24.578 -14.226 31.174 1.00 96.31 106 VAL A CA 1
ATOM 845 C C . VAL A 1 106 ? -26.097 -14.369 31.107 1.00 96.31 106 VAL A C 1
ATOM 847 O O . VAL A 1 106 ? -26.622 -15.442 31.388 1.00 96.31 106 VAL A O 1
ATOM 850 N N . GLU A 1 107 ? -26.811 -13.334 30.659 1.00 96.06 107 GLU A N 1
ATOM 851 C CA . GLU A 1 107 ? -28.264 -13.384 30.432 1.00 96.06 107 GLU A CA 1
ATOM 852 C C . GLU A 1 107 ? -28.643 -14.438 29.378 1.00 96.06 107 GLU A C 1
ATOM 854 O O . GLU A 1 107 ? -29.672 -15.104 29.493 1.00 96.06 107 GLU A O 1
ATOM 859 N N . GLY A 1 108 ? -27.783 -14.633 28.374 1.00 95.94 108 GLY A N 1
ATOM 860 C CA . GLY A 1 108 ? -27.913 -15.678 27.361 1.00 95.94 108 GLY A CA 1
ATOM 861 C C . GLY A 1 108 ? -27.522 -17.086 27.825 1.00 95.94 108 GLY A C 1
ATOM 862 O O . GLY A 1 108 ? -27.613 -18.013 27.023 1.00 95.94 108 GLY A O 1
ATOM 863 N N . ASN A 1 109 ? -27.088 -17.268 29.079 1.00 95.69 109 ASN A N 1
ATOM 864 C CA . ASN A 1 109 ? -26.565 -18.528 29.630 1.00 95.69 109 ASN A CA 1
ATOM 865 C C . ASN A 1 109 ? -25.414 -19.149 28.810 1.00 95.69 109 ASN A C 1
ATOM 867 O O . ASN A 1 109 ? -25.221 -20.364 28.826 1.00 95.69 109 ASN A O 1
ATOM 871 N N . VAL A 1 110 ? -24.654 -18.332 28.076 1.00 96.75 110 VAL A N 1
ATOM 872 C CA . VAL A 1 110 ? -23.486 -18.788 27.301 1.00 96.75 110 VAL A CA 1
ATOM 873 C C . VAL A 1 110 ? -22.274 -18.968 28.216 1.00 96.75 110 VAL A C 1
ATOM 875 O O . VAL A 1 110 ? -21.477 -19.882 28.023 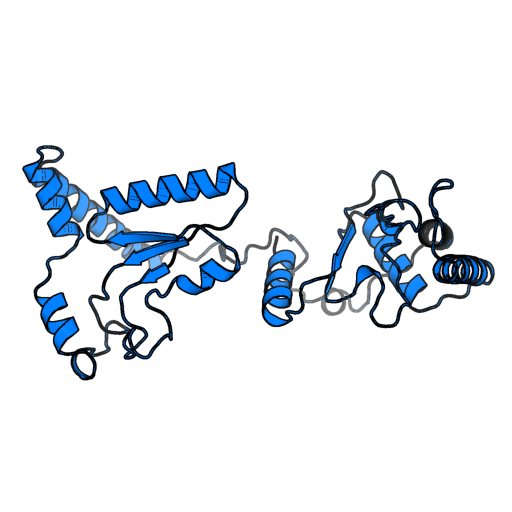1.00 96.75 110 VAL A O 1
ATOM 878 N N . VAL A 1 111 ? -22.150 -18.095 29.217 1.00 95.50 111 VAL A N 1
ATOM 879 C CA . VAL A 1 111 ? -21.122 -18.131 30.265 1.00 95.50 111 VAL A CA 1
ATOM 880 C C . VAL A 1 111 ? -21.763 -17.798 31.608 1.00 95.50 111 VAL A C 1
ATOM 882 O O . VAL A 1 111 ? -22.829 -17.184 31.655 1.00 95.50 111 VAL A O 1
ATOM 885 N N . THR A 1 112 ? -21.114 -18.162 32.709 1.00 95.81 112 THR A N 1
ATOM 886 C CA . THR A 1 112 ? -21.539 -17.733 34.046 1.00 95.81 112 THR A CA 1
ATOM 887 C C . THR A 1 112 ? -20.855 -16.426 34.458 1.00 95.81 112 THR A C 1
ATOM 889 O O . THR A 1 112 ? -19.825 -16.036 33.905 1.00 95.81 112 THR A O 1
ATOM 892 N N . GLN A 1 113 ? -21.399 -15.743 35.472 1.00 94.50 113 GLN A N 1
ATOM 893 C CA . GLN A 1 113 ? -20.734 -14.575 36.066 1.00 94.50 113 GLN A CA 1
ATOM 894 C C . GLN A 1 113 ? -19.349 -14.937 36.635 1.00 94.50 113 GLN A C 1
ATOM 896 O O . GLN A 1 113 ? -18.424 -14.127 36.581 1.00 94.50 113 GLN A O 1
ATOM 901 N N . GLU A 1 114 ? -19.201 -16.156 37.159 1.00 95.69 114 GLU A N 1
ATOM 902 C CA . GLU A 1 114 ? -17.934 -16.665 37.684 1.00 95.69 114 GLU A CA 1
ATOM 903 C C . GLU A 1 114 ? -16.889 -16.836 36.572 1.00 95.69 114 GLU A C 1
ATOM 905 O O . GLU A 1 114 ? -15.738 -16.439 36.754 1.00 95.69 114 GLU A O 1
ATOM 910 N N . ASP A 1 115 ? -17.291 -17.337 35.398 1.00 94.94 115 ASP A N 1
ATOM 911 C CA . ASP A 1 115 ? -16.403 -17.464 34.235 1.00 94.94 115 ASP A CA 1
ATOM 912 C C . ASP A 1 115 ? -15.857 -16.102 33.784 1.00 94.94 115 ASP A C 1
ATOM 914 O O . ASP A 1 115 ? -14.661 -15.970 33.512 1.00 94.94 115 ASP A O 1
ATOM 918 N N . TYR A 1 116 ? -16.714 -15.074 33.748 1.00 94.38 116 TYR A N 1
ATOM 919 C CA . TYR A 1 116 ? -16.309 -13.711 33.395 1.00 94.38 116 TYR A CA 1
ATOM 920 C C . TYR A 1 116 ? -15.283 -13.133 34.383 1.00 94.38 116 TYR A C 1
ATOM 922 O O . TYR A 1 116 ? -14.224 -12.657 33.964 1.00 94.38 116 TYR A O 1
ATOM 930 N N . GLU A 1 117 ? -15.554 -13.200 35.691 1.00 95.19 117 GLU A N 1
ATOM 931 C CA . GLU A 1 117 ? -14.621 -12.691 36.707 1.00 95.19 117 GLU A CA 1
ATOM 932 C C . GLU A 1 117 ? -13.302 -13.472 36.708 1.00 95.19 117 GLU A C 1
ATOM 934 O O . GLU A 1 117 ? -12.224 -12.895 36.876 1.00 95.19 117 GLU A O 1
ATOM 939 N N . LYS A 1 118 ? -13.358 -14.785 36.469 1.00 96.69 118 LYS A N 1
ATOM 940 C CA . LYS A 1 118 ? -12.166 -15.623 36.342 1.00 96.69 118 LYS A CA 1
ATOM 941 C C . LYS A 1 118 ? -11.295 -15.197 35.162 1.00 96.69 118 LYS A C 1
ATOM 943 O O . LYS A 1 118 ? -10.084 -15.053 35.339 1.00 96.69 118 LYS A O 1
ATOM 948 N N . GLU A 1 119 ? -11.877 -14.972 33.984 1.00 95.50 119 GLU A N 1
ATOM 949 C CA . GLU A 1 119 ? -11.107 -14.560 32.803 1.00 95.50 119 GLU A CA 1
ATOM 950 C C . GLU A 1 119 ? -10.534 -13.144 32.964 1.00 95.50 119 GLU A C 1
ATOM 952 O O . GLU A 1 119 ? -9.378 -12.901 32.612 1.00 95.50 119 GLU A O 1
ATOM 957 N N . LYS A 1 120 ? -11.283 -12.227 33.587 1.00 94.94 120 LYS A N 1
ATOM 958 C CA . LYS A 1 120 ? -10.798 -10.884 33.928 1.00 94.94 120 LYS A CA 1
ATOM 959 C C . LYS A 1 120 ? -9.591 -10.931 34.872 1.00 94.94 120 LYS A C 1
ATOM 961 O O . LYS A 1 120 ? -8.556 -10.340 34.573 1.00 94.94 120 LYS A O 1
ATOM 966 N N . ASN A 1 121 ? -9.688 -11.681 35.971 1.00 96.56 121 ASN A N 1
ATOM 967 C CA . ASN A 1 121 ? -8.591 -11.829 36.934 1.00 96.56 121 ASN A CA 1
ATOM 968 C C . ASN A 1 121 ? -7.357 -12.487 36.308 1.00 96.56 121 ASN A C 1
ATOM 970 O O . ASN A 1 121 ? -6.224 -12.103 36.596 1.00 96.56 121 ASN A O 1
ATOM 974 N N . LYS A 1 122 ? -7.571 -13.467 35.427 1.00 97.44 122 LYS A N 1
ATOM 975 C CA . LYS A 1 122 ? -6.501 -14.103 34.660 1.00 97.44 122 LYS A CA 1
ATOM 976 C C . LYS A 1 122 ? -5.786 -13.093 33.760 1.00 97.44 122 LYS A C 1
ATOM 978 O O . LYS A 1 122 ? -4.558 -13.089 33.742 1.00 97.44 122 LYS A O 1
ATOM 983 N N . TYR A 1 123 ? -6.515 -12.229 33.051 1.00 96.00 123 TYR A N 1
ATOM 984 C CA . TYR A 1 123 ? -5.904 -11.182 32.228 1.00 96.00 123 TYR A CA 1
ATOM 985 C C . TYR A 1 123 ? -5.109 -10.174 33.072 1.00 96.00 123 TYR A C 1
ATOM 987 O O . TYR A 1 123 ? -3.962 -9.868 32.746 1.00 96.00 123 TYR A O 1
ATOM 995 N N . ASP A 1 124 ? -5.658 -9.736 34.208 1.00 96.62 124 ASP A N 1
ATOM 996 C CA . ASP A 1 124 ? -4.947 -8.852 35.138 1.00 96.62 124 ASP A CA 1
ATOM 997 C C . ASP A 1 124 ? -3.656 -9.495 35.666 1.00 96.62 124 ASP A C 1
ATOM 999 O O . ASP A 1 124 ? -2.633 -8.818 35.800 1.00 96.62 124 ASP A O 1
ATOM 1003 N N . GLN A 1 125 ? -3.671 -10.804 35.935 1.00 97.44 125 GLN A N 1
ATOM 1004 C CA . GLN A 1 125 ? -2.474 -11.534 36.343 1.00 97.44 125 GLN A CA 1
ATOM 1005 C C . GLN A 1 125 ? -1.431 -11.587 35.222 1.00 97.44 125 GLN A C 1
ATOM 1007 O O . GLN A 1 125 ? -0.262 -11.317 35.481 1.00 97.44 125 GLN A O 1
ATOM 1012 N N . ILE A 1 126 ? -1.844 -11.829 33.971 1.00 96.62 126 ILE A N 1
ATOM 1013 C CA . ILE A 1 126 ? -0.942 -11.778 32.806 1.00 96.62 126 ILE A CA 1
ATOM 1014 C C . ILE A 1 126 ? -0.249 -10.410 32.721 1.00 96.62 126 ILE A C 1
ATOM 1016 O O . ILE A 1 126 ? 0.966 -10.350 32.516 1.00 96.62 126 ILE A O 1
ATOM 1020 N N . CYS A 1 127 ? -0.991 -9.313 32.906 1.00 96.50 127 CYS A N 1
ATOM 1021 C CA . CYS A 1 127 ? -0.427 -7.962 32.897 1.00 96.50 127 CYS A CA 1
ATOM 1022 C C . CYS A 1 127 ? 0.564 -7.730 34.048 1.00 96.50 127 CYS A C 1
ATOM 1024 O O . CYS A 1 127 ? 1.628 -7.151 33.820 1.00 96.50 127 CYS A O 1
ATOM 1026 N N . LYS A 1 128 ? 0.257 -8.201 35.263 1.00 96.12 128 LYS A N 1
ATOM 1027 C CA . LYS A 1 128 ? 1.163 -8.108 36.422 1.00 96.12 128 LYS A CA 1
ATOM 1028 C C . LYS A 1 128 ? 2.449 -8.900 36.198 1.00 96.12 128 LYS A C 1
ATOM 1030 O O . LYS A 1 128 ? 3.535 -8.343 36.330 1.00 96.12 128 LYS A O 1
ATOM 1035 N N . ASP A 1 129 ? 2.332 -10.149 35.761 1.00 95.50 129 ASP A N 1
ATOM 1036 C CA . ASP A 1 129 ? 3.477 -11.017 35.478 1.00 95.50 129 ASP A CA 1
ATOM 1037 C C . ASP A 1 129 ? 4.349 -10.443 34.354 1.00 95.50 129 ASP A C 1
ATOM 1039 O O . ASP A 1 129 ? 5.573 -10.582 34.359 1.00 95.50 129 ASP A O 1
ATOM 1043 N N . ALA A 1 130 ? 3.738 -9.809 33.348 1.00 92.38 130 ALA A N 1
ATOM 1044 C CA . ALA A 1 130 ? 4.468 -9.112 32.294 1.00 92.38 130 ALA A CA 1
ATOM 1045 C C . ALA A 1 130 ? 5.205 -7.877 32.836 1.00 92.38 130 ALA A C 1
ATOM 1047 O O . ALA A 1 130 ? 6.382 -7.700 32.526 1.00 92.38 130 ALA A O 1
ATOM 1048 N N . TYR A 1 131 ? 4.560 -7.065 33.679 1.00 93.62 131 TYR A N 1
ATOM 1049 C CA . TYR A 1 131 ? 5.176 -5.896 34.310 1.00 93.62 131 TYR A CA 1
ATOM 1050 C C . TYR A 1 131 ? 6.360 -6.275 35.210 1.00 93.62 131 TYR A C 1
ATOM 1052 O O . TYR A 1 131 ? 7.414 -5.654 35.130 1.00 93.62 131 TYR A O 1
ATOM 1060 N N . GLU A 1 132 ? 6.241 -7.335 36.011 1.00 94.69 132 GLU A N 1
ATOM 1061 C CA . GLU A 1 132 ? 7.334 -7.826 36.863 1.00 94.69 132 GLU A CA 1
ATOM 1062 C C . GLU A 1 132 ? 8.503 -8.420 36.065 1.00 94.69 132 GLU A C 1
ATOM 1064 O O . GLU A 1 132 ? 9.659 -8.385 36.506 1.00 94.69 132 GLU A O 1
ATOM 1069 N N . ARG A 1 133 ? 8.212 -8.984 34.887 1.00 90.25 133 ARG A N 1
ATOM 1070 C CA . ARG A 1 133 ? 9.231 -9.491 33.963 1.00 90.25 133 ARG A CA 1
ATOM 1071 C C . ARG A 1 133 ? 9.888 -8.387 33.147 1.00 90.25 133 ARG A C 1
ATOM 1073 O O . ARG A 1 133 ? 11.061 -8.541 32.829 1.00 90.25 133 ARG A O 1
ATOM 1080 N N . ALA A 1 134 ? 9.194 -7.294 32.830 1.00 88.81 134 ALA A N 1
ATOM 1081 C CA . ALA A 1 134 ? 9.696 -6.252 31.933 1.00 88.81 134 ALA A CA 1
ATOM 1082 C C . ALA A 1 134 ? 11.092 -5.705 32.315 1.00 88.81 134 ALA A C 1
ATOM 1084 O O . ALA A 1 134 ? 11.937 -5.639 31.427 1.00 88.81 134 ALA A O 1
ATOM 1085 N N . PRO A 1 135 ? 11.422 -5.424 33.597 1.00 86.75 135 PRO A N 1
ATOM 1086 C CA . PRO A 1 135 ? 12.772 -4.999 33.989 1.00 86.75 135 PRO A CA 1
ATOM 1087 C C . PRO A 1 135 ? 13.853 -6.077 33.824 1.00 86.75 135 PRO A C 1
ATOM 1089 O O . PRO A 1 135 ? 15.039 -5.763 33.798 1.00 86.75 135 PRO A O 1
ATOM 1092 N N . LYS A 1 136 ? 13.455 -7.354 33.779 1.00 87.00 136 LYS A N 1
ATOM 1093 C CA . LYS A 1 136 ? 14.347 -8.522 33.681 1.00 87.00 136 LYS A CA 1
ATOM 1094 C C . LYS A 1 136 ? 14.555 -8.968 32.233 1.00 87.00 136 LYS A C 1
ATOM 1096 O O . LYS A 1 136 ? 15.463 -9.749 31.963 1.00 87.00 136 LYS A O 1
ATOM 1101 N N . ILE A 1 137 ? 13.705 -8.507 31.316 1.00 79.12 137 ILE A N 1
ATOM 1102 C CA . ILE A 1 137 ? 13.813 -8.792 29.889 1.00 79.12 137 ILE A CA 1
ATOM 1103 C C . ILE A 1 137 ? 14.800 -7.789 29.292 1.00 79.12 137 ILE A C 1
ATOM 1105 O O . ILE A 1 137 ? 14.488 -6.615 29.113 1.00 79.12 137 ILE A O 1
ATOM 1109 N N . VAL A 1 138 ? 15.994 -8.268 28.954 1.00 70.56 138 VAL A N 1
ATOM 1110 C CA . VAL A 1 138 ? 16.847 -7.587 27.978 1.00 70.56 138 VAL A CA 1
ATOM 1111 C C . VAL A 1 138 ? 16.267 -7.940 26.607 1.00 70.56 138 VAL A C 1
ATOM 1113 O O . VAL A 1 138 ? 16.192 -9.132 26.304 1.00 70.56 138 VAL A O 1
ATOM 1116 N N . PRO A 1 139 ? 15.797 -6.973 25.798 1.00 66.00 139 PRO A N 1
ATOM 1117 C CA . PRO A 1 139 ? 15.261 -7.279 24.477 1.00 66.00 139 PRO A CA 1
ATOM 1118 C C . PRO A 1 139 ? 16.369 -7.933 23.646 1.00 66.00 139 PRO A C 1
ATOM 1120 O O . PRO A 1 139 ? 17.346 -7.277 23.291 1.00 66.00 139 PRO A O 1
ATOM 1123 N N . PHE A 1 140 ? 16.252 -9.241 23.406 1.00 56.00 140 PHE A N 1
ATOM 1124 C CA . PHE A 1 140 ? 17.282 -10.018 22.710 1.00 56.00 140 PHE A CA 1
ATOM 1125 C C . PHE A 1 140 ? 17.170 -9.914 21.183 1.00 56.00 140 PHE A C 1
ATOM 1127 O O . PHE A 1 140 ? 18.087 -10.302 20.477 1.00 56.00 140 PHE A O 1
ATOM 1134 N N . HIS A 1 141 ? 16.102 -9.307 20.678 1.00 53.84 141 HIS A N 1
ATOM 1135 C CA . HIS A 1 141 ? 15.934 -8.945 19.280 1.00 53.84 141 HIS A CA 1
ATOM 1136 C C . HIS A 1 141 ? 15.176 -7.620 19.244 1.00 53.84 141 HIS A C 1
ATOM 1138 O O . HIS A 1 141 ? 14.202 -7.422 19.976 1.00 53.84 141 HIS A O 1
ATOM 1144 N N . ARG A 1 142 ? 15.645 -6.651 18.452 1.00 56.41 142 ARG A N 1
ATOM 1145 C CA . ARG A 1 142 ? 14.845 -5.455 18.168 1.00 56.41 142 ARG A CA 1
ATOM 1146 C C . ARG A 1 142 ? 13.812 -5.906 17.139 1.00 56.41 142 ARG A C 1
ATOM 1148 O O . ARG A 1 142 ? 13.992 -5.651 15.958 1.00 56.41 142 ARG A O 1
ATOM 1155 N N . ASP A 1 143 ? 12.753 -6.573 17.600 1.00 51.66 143 ASP A N 1
ATOM 1156 C CA . ASP A 1 143 ? 11.761 -7.355 16.828 1.00 51.66 143 ASP A CA 1
ATOM 1157 C C . ASP A 1 143 ? 11.123 -6.662 15.598 1.00 51.66 143 ASP A C 1
ATOM 1159 O O . ASP A 1 143 ? 10.383 -7.282 14.844 1.00 51.66 143 ASP A O 1
ATOM 1163 N N . TRP A 1 144 ? 11.382 -5.374 15.375 1.00 49.97 144 TRP A N 1
ATOM 1164 C CA . TRP A 1 144 ? 10.825 -4.574 14.280 1.00 49.97 144 TRP A CA 1
ATOM 1165 C C . TRP A 1 144 ? 11.864 -4.215 13.207 1.00 49.97 144 TRP A C 1
ATOM 1167 O O . TRP A 1 144 ? 11.504 -3.719 12.143 1.00 49.97 144 TRP A O 1
ATOM 1177 N N . LEU A 1 145 ? 13.149 -4.441 13.492 1.00 52.25 145 LEU A N 1
ATOM 1178 C CA . LEU A 1 145 ? 14.300 -4.114 12.647 1.00 52.25 145 LEU A CA 1
ATOM 1179 C C . LEU A 1 145 ? 15.268 -5.292 12.507 1.00 52.25 145 LEU A C 1
ATOM 1181 O O . LEU A 1 145 ? 16.380 -5.092 12.017 1.00 52.25 145 LEU A O 1
ATOM 1185 N N . ASP A 1 146 ? 14.865 -6.499 12.917 1.00 54.97 146 ASP A N 1
ATOM 1186 C CA . ASP A 1 146 ? 15.600 -7.728 12.626 1.00 54.97 146 ASP A CA 1
ATOM 1187 C C . ASP A 1 146 ? 15.533 -7.981 11.118 1.00 54.97 146 ASP A C 1
ATOM 1189 O O . ASP A 1 146 ? 14.687 -8.675 10.560 1.00 54.97 146 ASP A O 1
ATOM 1193 N N . SER A 1 147 ? 16.434 -7.273 10.457 1.00 58.28 147 SER A N 1
ATOM 1194 C CA . SER A 1 147 ? 16.704 -7.292 9.045 1.00 58.28 147 SER A CA 1
ATOM 1195 C C . SER A 1 147 ? 17.095 -8.728 8.691 1.00 58.28 147 SER A C 1
ATOM 1197 O O . SER A 1 147 ? 18.102 -9.214 9.215 1.00 58.28 147 SER A O 1
ATOM 1199 N N . PRO A 1 148 ? 16.367 -9.437 7.801 1.00 62.66 148 PRO A N 1
ATOM 1200 C CA . PRO A 1 148 ? 16.804 -10.758 7.328 1.00 62.66 148 PRO A CA 1
ATOM 1201 C C . PRO A 1 148 ? 18.180 -10.703 6.631 1.00 62.66 148 PRO A C 1
ATOM 1203 O O . PRO A 1 148 ? 18.804 -11.730 6.358 1.00 62.66 148 PRO A O 1
ATOM 1206 N N . TRP A 1 149 ? 18.669 -9.491 6.374 1.00 63.94 149 TRP A N 1
ATOM 1207 C CA . TRP A 1 149 ? 19.910 -9.129 5.721 1.00 63.94 149 TRP A CA 1
ATOM 1208 C C . TRP A 1 149 ? 21.126 -9.305 6.644 1.00 63.94 149 TRP A C 1
ATOM 1210 O O . TRP A 1 149 ? 21.721 -8.344 7.142 1.00 63.94 149 TRP A O 1
ATOM 1220 N N . LYS A 1 150 ? 21.530 -10.562 6.856 1.00 63.91 150 LYS A N 1
ATOM 1221 C CA . LYS A 1 150 ? 22.796 -10.892 7.528 1.00 63.91 150 LYS A CA 1
ATOM 1222 C C . LYS A 1 150 ? 23.978 -10.298 6.750 1.00 63.91 150 LYS A C 1
ATOM 1224 O O . LYS A 1 150 ? 24.134 -10.581 5.567 1.00 63.91 150 LYS A O 1
ATOM 1229 N N . GLY A 1 151 ? 24.814 -9.503 7.420 1.00 62.94 151 GLY A N 1
ATOM 1230 C CA . GLY A 1 151 ? 26.047 -8.943 6.846 1.00 62.94 151 GLY A CA 1
ATOM 1231 C C . GLY A 1 151 ? 25.882 -7.677 5.995 1.00 62.94 151 GLY A C 1
ATOM 1232 O O . GLY A 1 151 ? 26.874 -7.197 5.463 1.00 62.94 151 GLY A O 1
ATOM 1233 N N . VAL A 1 152 ? 24.668 -7.123 5.869 1.00 62.56 152 VAL A N 1
ATOM 1234 C CA . VAL A 1 152 ? 24.431 -5.846 5.158 1.00 62.56 152 VAL A CA 1
ATOM 1235 C C . VAL A 1 152 ? 24.571 -4.643 6.090 1.00 62.56 152 VAL A C 1
ATOM 1237 O O . VAL A 1 152 ? 25.093 -3.605 5.696 1.00 62.56 152 VAL A O 1
ATOM 1240 N N . PHE A 1 153 ? 24.124 -4.794 7.336 1.00 61.69 153 PHE A N 1
ATOM 1241 C CA . PHE A 1 153 ? 24.242 -3.780 8.378 1.00 61.69 153 PHE A CA 1
ATOM 1242 C C . PHE A 1 153 ? 25.187 -4.314 9.454 1.00 61.69 153 PHE A C 1
ATOM 1244 O O . PHE A 1 153 ? 24.754 -4.946 10.415 1.00 61.69 153 PHE A O 1
ATOM 1251 N N . SER A 1 154 ? 26.489 -4.147 9.236 1.00 62.47 154 SER A N 1
ATOM 1252 C CA . SER A 1 154 ? 27.512 -4.411 10.248 1.00 62.47 154 SER A CA 1
ATOM 1253 C C . SER A 1 154 ? 27.744 -3.173 11.108 1.00 62.47 154 SER A C 1
ATOM 1255 O O . SER A 1 154 ? 27.715 -2.051 10.604 1.00 62.47 154 SER A O 1
ATOM 1257 N N . ASP A 1 155 ? 28.085 -3.380 12.381 1.00 64.62 155 ASP A N 1
ATOM 1258 C CA . ASP A 1 155 ? 28.561 -2.306 13.268 1.00 64.62 155 ASP A CA 1
ATOM 1259 C C . ASP A 1 155 ? 29.873 -1.664 12.762 1.00 64.62 155 ASP A C 1
ATOM 1261 O O . ASP A 1 155 ? 30.252 -0.582 13.203 1.00 64.62 155 ASP A O 1
ATOM 1265 N N . GLU A 1 156 ? 30.546 -2.310 11.802 1.00 64.19 156 GLU A N 1
ATOM 1266 C CA . GLU A 1 156 ? 31.756 -1.837 11.113 1.00 64.19 156 GLU A CA 1
ATOM 1267 C C . GLU A 1 156 ? 31.493 -0.712 10.086 1.00 64.19 156 GLU A C 1
ATOM 1269 O O . GLU A 1 156 ? 32.437 -0.180 9.505 1.00 64.19 156 GLU A O 1
ATOM 1274 N N . GLY A 1 157 ? 30.230 -0.319 9.873 1.00 63.66 157 GLY A N 1
ATOM 1275 C CA . GLY A 1 157 ? 29.847 0.742 8.936 1.00 63.66 157 GLY A CA 1
ATOM 1276 C C . GLY A 1 157 ? 29.667 0.257 7.494 1.00 63.66 157 GLY A C 1
ATOM 1277 O O . GLY A 1 157 ? 29.448 -0.925 7.228 1.00 63.66 157 GLY A O 1
ATOM 1278 N N . THR A 1 158 ? 29.697 1.187 6.542 1.00 66.31 158 THR A N 1
ATOM 1279 C CA . THR A 1 158 ? 29.638 0.904 5.099 1.00 66.31 158 THR A CA 1
ATOM 1280 C C . THR A 1 158 ? 30.861 0.100 4.640 1.00 66.31 158 THR A C 1
ATOM 1282 O O . THR A 1 158 ? 31.913 0.180 5.270 1.00 66.31 158 THR A O 1
ATOM 1285 N N . PRO A 1 159 ? 30.811 -0.607 3.493 1.00 65.12 159 PRO A N 1
ATOM 1286 C CA . PRO A 1 159 ? 31.987 -1.300 2.961 1.00 65.12 159 PRO A CA 1
ATOM 1287 C C . PRO A 1 159 ? 33.226 -0.403 2.823 1.00 65.12 159 PRO A C 1
ATOM 1289 O O . PRO A 1 159 ? 34.340 -0.871 3.034 1.00 65.12 159 PRO A O 1
ATOM 1292 N N . LEU A 1 160 ? 33.044 0.889 2.522 1.00 70.88 160 LEU A N 1
ATOM 1293 C CA . LEU A 1 160 ? 34.132 1.868 2.471 1.00 70.88 160 LEU A CA 1
ATOM 1294 C C . LEU A 1 160 ? 34.737 2.142 3.855 1.00 70.88 160 LEU A C 1
ATOM 1296 O O . LEU A 1 160 ? 35.954 2.234 3.976 1.00 70.88 160 LEU A O 1
ATOM 1300 N N . GLU A 1 161 ? 33.905 2.267 4.887 1.00 70.94 161 GLU A N 1
ATOM 1301 C CA . GLU A 1 161 ? 34.347 2.470 6.273 1.00 70.94 161 GLU A CA 1
ATOM 1302 C C . GLU A 1 161 ? 35.020 1.212 6.839 1.00 70.94 161 GLU A C 1
ATOM 1304 O O . GLU A 1 161 ? 36.059 1.318 7.487 1.00 70.94 161 GLU A O 1
ATOM 1309 N N . ALA A 1 162 ? 34.490 0.029 6.520 1.00 68.25 162 ALA A N 1
ATOM 1310 C CA . ALA A 1 162 ? 35.002 -1.252 6.997 1.00 68.25 162 ALA A CA 1
ATOM 1311 C C . ALA A 1 162 ? 36.303 -1.686 6.290 1.00 68.25 162 ALA A C 1
ATOM 1313 O O . ALA A 1 162 ? 37.209 -2.227 6.922 1.00 68.25 162 ALA A O 1
ATOM 1314 N N . THR A 1 163 ? 36.418 -1.462 4.974 1.00 68.69 163 THR A N 1
ATOM 1315 C CA . THR A 1 163 ? 37.537 -1.986 4.154 1.00 68.69 163 THR A CA 1
ATOM 1316 C C . THR A 1 163 ? 38.511 -0.921 3.653 1.00 68.69 163 THR A C 1
ATOM 1318 O O . THR A 1 163 ? 39.566 -1.258 3.116 1.00 68.69 163 THR A O 1
ATOM 1321 N N . GLY A 1 164 ? 38.175 0.365 3.797 1.00 75.88 164 GLY A N 1
ATOM 1322 C CA . GLY A 1 164 ? 38.963 1.480 3.268 1.00 75.88 164 GLY A CA 1
ATOM 1323 C C . GLY A 1 164 ? 38.954 1.601 1.738 1.00 75.88 164 GLY A C 1
ATOM 1324 O O . GLY A 1 164 ? 39.664 2.449 1.197 1.00 75.88 164 GLY A O 1
ATOM 1325 N N . ALA A 1 165 ? 38.177 0.776 1.024 1.00 75.56 165 ALA A N 1
ATOM 1326 C CA . ALA A 1 165 ? 38.119 0.761 -0.434 1.00 75.56 165 ALA A CA 1
ATOM 1327 C C . ALA A 1 165 ? 36.691 0.549 -0.960 1.00 75.56 165 ALA A C 1
ATOM 1329 O O . ALA A 1 165 ? 35.827 -0.019 -0.297 1.00 75.56 165 ALA A O 1
ATOM 1330 N N . ILE A 1 166 ? 36.448 1.000 -2.193 1.00 74.94 166 ILE A N 1
ATOM 1331 C CA . ILE A 1 166 ? 35.210 0.703 -2.919 1.00 74.94 166 ILE A CA 1
ATOM 1332 C C . ILE A 1 166 ? 35.378 -0.676 -3.579 1.00 74.94 166 ILE A C 1
ATOM 1334 O O . ILE A 1 166 ? 36.377 -0.875 -4.279 1.00 74.94 166 ILE A O 1
ATOM 1338 N N . PRO A 1 167 ? 34.439 -1.624 -3.392 1.00 78.56 167 PRO A N 1
ATOM 1339 C CA . PRO A 1 167 ? 34.483 -2.912 -4.076 1.00 78.56 167 PRO A CA 1
ATOM 1340 C C . PRO A 1 167 ? 34.546 -2.751 -5.598 1.00 78.56 167 PRO A C 1
ATOM 1342 O O . PRO A 1 167 ? 33.992 -1.806 -6.160 1.00 78.56 167 PRO A O 1
ATOM 1345 N N . SER A 1 168 ? 35.200 -3.691 -6.281 1.00 86.06 168 SER A N 1
ATOM 1346 C CA . SER A 1 168 ? 35.209 -3.688 -7.744 1.00 86.06 168 SER A CA 1
ATOM 1347 C C . SER A 1 168 ? 33.799 -3.940 -8.280 1.00 86.06 168 SER A C 1
ATOM 1349 O O . SER A 1 168 ? 33.186 -4.952 -7.956 1.00 86.06 168 SER A O 1
ATOM 1351 N N . THR A 1 169 ? 33.301 -3.025 -9.110 1.00 89.62 169 THR A N 1
ATOM 1352 C CA . THR A 1 169 ? 31.985 -3.102 -9.770 1.00 89.62 169 THR A CA 1
ATOM 1353 C C . THR A 1 169 ? 32.096 -3.359 -11.276 1.00 89.62 169 THR A C 1
ATOM 1355 O O . THR A 1 169 ? 31.113 -3.267 -12.008 1.00 89.62 169 THR A O 1
ATOM 1358 N N . GLY A 1 170 ? 33.309 -3.638 -11.764 1.00 92.62 170 GLY A N 1
ATOM 1359 C CA . GLY A 1 170 ? 33.566 -3.862 -13.182 1.00 92.62 170 GLY A CA 1
ATOM 1360 C C . GLY A 1 170 ? 32.992 -5.191 -13.670 1.00 92.62 170 GLY A C 1
ATOM 1361 O O . GLY A 1 170 ? 33.104 -6.213 -12.998 1.00 92.62 170 GLY A O 1
ATOM 1362 N N . ILE A 1 171 ? 32.442 -5.189 -14.884 1.00 94.62 171 ILE A N 1
ATOM 1363 C CA . ILE A 1 171 ? 31.958 -6.393 -15.571 1.00 94.62 171 ILE A CA 1
ATOM 1364 C C . ILE A 1 171 ? 32.829 -6.719 -16.786 1.00 94.62 171 ILE A C 1
ATOM 1366 O O . ILE A 1 171 ? 33.494 -5.850 -17.352 1.00 94.62 171 ILE A O 1
ATOM 1370 N N . SER A 1 172 ? 32.854 -7.991 -17.191 1.00 95.50 172 SER A N 1
ATOM 1371 C CA . SER A 1 172 ? 33.667 -8.423 -18.331 1.00 95.50 172 SER A CA 1
ATOM 1372 C C . SER A 1 172 ? 33.154 -7.825 -19.646 1.00 95.50 172 SER A C 1
ATOM 1374 O O . SER A 1 172 ? 31.953 -7.624 -19.828 1.00 95.50 172 SER A O 1
ATOM 1376 N N . ARG A 1 173 ? 34.053 -7.609 -20.618 1.00 93.88 173 ARG A N 1
ATOM 1377 C CA . ARG A 1 173 ? 33.678 -7.134 -21.966 1.00 93.88 173 ARG A CA 1
ATOM 1378 C C . ARG A 1 173 ? 32.636 -8.033 -22.641 1.00 93.88 173 ARG A C 1
ATOM 1380 O O . ARG A 1 173 ? 31.775 -7.541 -23.361 1.00 93.88 173 ARG A O 1
ATOM 1387 N N . GLN A 1 174 ? 32.680 -9.338 -22.367 1.00 94.19 174 GLN A N 1
ATOM 1388 C CA . GLN A 1 174 ? 31.684 -10.291 -22.854 1.00 94.19 174 GLN A CA 1
ATOM 1389 C C . GLN A 1 174 ? 30.288 -9.997 -22.285 1.00 94.19 174 GLN A C 1
ATOM 1391 O O . GLN A 1 174 ? 29.329 -9.971 -23.051 1.00 94.19 174 GLN A O 1
ATOM 1396 N N . ARG A 1 175 ? 30.175 -9.724 -20.975 1.00 95.06 175 ARG A N 1
ATOM 1397 C CA . ARG A 1 175 ? 28.902 -9.343 -20.338 1.00 95.06 175 ARG A CA 1
ATOM 1398 C C . ARG A 1 175 ? 28.392 -8.002 -20.862 1.00 95.06 175 ARG A C 1
ATOM 1400 O O . ARG A 1 175 ? 27.208 -7.888 -21.157 1.00 95.06 175 ARG A O 1
ATOM 1407 N N . ILE A 1 176 ? 29.285 -7.026 -21.063 1.00 95.50 176 ILE A N 1
ATOM 1408 C CA . ILE A 1 176 ? 28.937 -5.732 -21.679 1.00 95.50 176 ILE A CA 1
ATOM 1409 C C . ILE A 1 176 ? 28.311 -5.945 -23.060 1.00 95.50 176 ILE A C 1
ATOM 1411 O O . ILE A 1 176 ? 27.222 -5.446 -23.333 1.00 95.50 176 ILE A O 1
ATOM 1415 N N . SER A 1 177 ? 28.984 -6.719 -23.916 1.00 94.25 177 SER A N 1
ATOM 1416 C CA . SER A 1 177 ? 28.500 -7.017 -25.264 1.00 94.25 177 SER A CA 1
ATOM 1417 C C . SER A 1 177 ? 27.161 -7.759 -25.230 1.00 94.25 177 SER A C 1
ATOM 1419 O O . SER A 1 177 ? 26.232 -7.379 -25.938 1.00 94.25 177 SER A O 1
ATOM 1421 N N . HIS A 1 178 ? 27.025 -8.772 -24.370 1.00 95.62 178 HIS A N 1
ATOM 1422 C CA . HIS A 1 178 ? 25.794 -9.550 -24.217 1.00 95.62 178 HIS A CA 1
ATOM 1423 C C . HIS A 1 178 ? 24.600 -8.685 -23.795 1.00 95.62 178 HIS A C 1
ATOM 1425 O O . HIS A 1 178 ? 23.620 -8.588 -24.534 1.00 95.62 178 HIS A O 1
ATOM 1431 N N . ILE A 1 179 ? 24.707 -7.993 -22.656 1.00 96.81 179 ILE A N 1
ATOM 1432 C CA . ILE A 1 179 ? 23.629 -7.150 -22.118 1.00 96.81 179 ILE A CA 1
ATOM 1433 C C . ILE A 1 179 ? 23.289 -6.029 -23.104 1.00 96.81 179 ILE A C 1
ATOM 1435 O O . ILE A 1 179 ? 22.114 -5.786 -23.380 1.00 96.81 179 ILE A O 1
ATOM 1439 N N . GLY A 1 180 ? 24.301 -5.373 -23.678 1.00 95.81 180 GLY A N 1
ATOM 1440 C CA . GLY A 1 180 ? 24.105 -4.315 -24.664 1.00 95.81 180 GLY A CA 1
ATOM 1441 C C . GLY A 1 180 ? 23.363 -4.798 -25.915 1.00 95.81 180 GLY A C 1
ATOM 1442 O O . GLY A 1 180 ? 22.449 -4.118 -26.395 1.00 95.81 180 GLY A O 1
ATOM 1443 N N . ASN A 1 181 ? 23.701 -5.989 -26.418 1.00 94.94 181 ASN A N 1
ATOM 1444 C CA . ASN A 1 181 ? 23.033 -6.588 -27.572 1.00 94.94 181 ASN A CA 1
ATOM 1445 C C . ASN A 1 181 ? 21.583 -6.959 -27.262 1.00 94.94 181 ASN A C 1
ATOM 1447 O O . ASN A 1 181 ? 20.703 -6.625 -28.058 1.00 94.94 181 ASN A O 1
ATOM 1451 N N . VAL A 1 182 ? 21.313 -7.581 -26.109 1.00 96.25 182 VAL A N 1
ATOM 1452 C CA . VAL A 1 182 ? 19.942 -7.890 -25.668 1.00 96.25 182 VAL A CA 1
ATOM 1453 C C . VAL A 1 182 ? 19.125 -6.606 -25.543 1.00 96.25 182 VAL A C 1
ATOM 1455 O O . VAL A 1 182 ? 18.043 -6.504 -26.116 1.00 96.25 182 VAL A O 1
ATOM 1458 N N . TYR A 1 183 ? 19.670 -5.587 -24.876 1.00 96.50 183 TYR A N 1
ATOM 1459 C CA . TYR A 1 183 ? 19.016 -4.294 -24.676 1.00 96.50 183 TYR A CA 1
ATOM 1460 C C . TYR A 1 183 ? 18.701 -3.545 -25.982 1.00 96.50 183 TYR A C 1
ATOM 1462 O O . TYR A 1 183 ? 17.771 -2.736 -26.041 1.00 96.50 183 TYR A O 1
ATOM 1470 N N . SER A 1 184 ? 19.463 -3.827 -27.038 1.00 95.56 184 SER A N 1
ATOM 1471 C CA . SER A 1 184 ? 19.323 -3.198 -28.353 1.00 95.56 184 SER A CA 1
ATOM 1472 C C . SER A 1 184 ? 18.577 -4.066 -29.374 1.00 95.56 184 SER A C 1
ATOM 1474 O O . SER A 1 184 ? 18.554 -3.732 -30.563 1.00 95.56 184 SER A O 1
ATOM 1476 N N . SER A 1 185 ? 17.982 -5.177 -28.933 1.00 93.62 185 SER A N 1
ATOM 1477 C CA . SER A 1 185 ? 17.309 -6.152 -29.793 1.00 93.62 185 SER A CA 1
ATOM 1478 C C . SER A 1 185 ? 15.843 -6.339 -29.409 1.00 93.62 185 SER A C 1
ATOM 1480 O O . SER A 1 185 ? 15.429 -6.112 -28.273 1.00 93.62 185 SER A O 1
ATOM 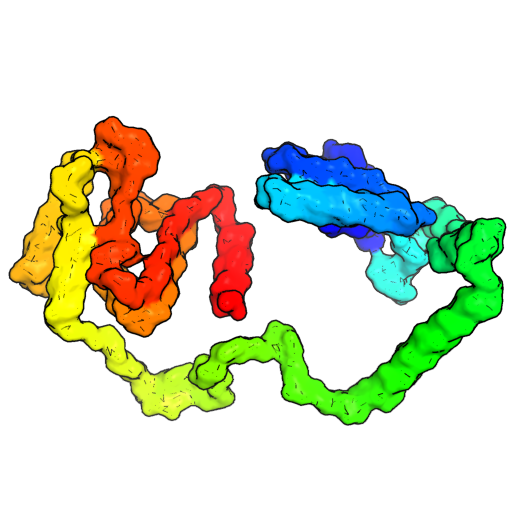1482 N N . LEU A 1 186 ? 15.055 -6.757 -30.395 1.00 95.25 186 LEU A N 1
ATOM 1483 C CA . LEU A 1 186 ? 13.640 -7.083 -30.277 1.00 95.25 186 LEU A CA 1
ATOM 1484 C C . LEU A 1 186 ? 13.389 -8.450 -30.925 1.00 95.25 186 LEU A C 1
ATOM 1486 O O . LEU A 1 186 ? 14.180 -8.848 -31.783 1.00 95.25 186 LEU A O 1
ATOM 1490 N N . PRO A 1 187 ? 12.311 -9.157 -30.551 1.00 94.31 187 PRO A N 1
ATOM 1491 C CA . PRO A 1 187 ? 11.872 -10.350 -31.267 1.00 94.31 187 PRO A CA 1
ATOM 1492 C C . PRO A 1 187 ? 11.570 -10.046 -32.742 1.00 94.31 187 PRO A C 1
ATOM 1494 O O . PRO A 1 187 ? 11.057 -8.972 -33.055 1.00 94.31 187 PRO A O 1
ATOM 1497 N N . ASP A 1 188 ? 11.836 -11.003 -33.636 1.00 90.56 188 ASP A N 1
ATOM 1498 C CA . ASP A 1 188 ? 11.657 -10.833 -35.090 1.00 90.56 188 ASP A CA 1
ATOM 1499 C C . ASP A 1 188 ? 10.209 -10.510 -35.501 1.00 90.56 188 ASP A C 1
ATOM 1501 O O . ASP A 1 188 ? 9.964 -9.927 -36.556 1.00 90.56 188 ASP A O 1
ATOM 1505 N N . ASP A 1 189 ? 9.239 -10.899 -34.676 1.00 93.19 189 ASP A N 1
ATOM 1506 C CA . ASP A 1 189 ? 7.809 -10.712 -34.905 1.00 93.19 189 ASP A CA 1
ATOM 1507 C C . ASP A 1 189 ? 7.241 -9.455 -34.219 1.00 93.19 189 ASP A C 1
ATOM 1509 O O . ASP A 1 189 ? 6.019 -9.303 -34.132 1.00 93.19 189 ASP A O 1
ATOM 1513 N N . PHE A 1 190 ? 8.100 -8.570 -33.706 1.00 94.94 190 PHE A N 1
ATOM 1514 C CA . PHE A 1 190 ? 7.718 -7.343 -33.013 1.00 94.94 190 PHE A CA 1
ATOM 1515 C C . PHE A 1 190 ? 7.790 -6.135 -33.955 1.00 94.94 190 PHE A C 1
ATOM 1517 O O . PHE A 1 190 ? 8.818 -5.899 -34.582 1.00 94.94 190 PHE A O 1
ATOM 1524 N N . GLU A 1 191 ? 6.721 -5.335 -34.043 1.00 96.19 191 GLU A N 1
ATOM 1525 C CA . GLU A 1 191 ? 6.733 -4.112 -34.862 1.00 96.19 191 GLU A CA 1
ATOM 1526 C C . GLU A 1 191 ? 7.003 -2.874 -33.998 1.00 96.19 191 GLU A C 1
ATOM 1528 O O . GLU A 1 191 ? 6.104 -2.356 -33.333 1.00 96.19 191 GLU A O 1
ATOM 1533 N N . GLU A 1 192 ? 8.225 -2.344 -34.027 1.00 95.06 192 GLU A N 1
ATOM 1534 C CA . GLU A 1 192 ? 8.576 -1.128 -33.296 1.00 95.06 192 GLU A CA 1
ATOM 1535 C C . GLU A 1 192 ? 8.284 0.181 -34.051 1.00 95.06 192 GLU A C 1
ATOM 1537 O O . GLU A 1 192 ? 8.273 0.272 -35.279 1.00 95.06 192 GLU A O 1
ATOM 1542 N N . HIS A 1 193 ? 8.111 1.271 -33.297 1.00 96.88 193 HIS A N 1
ATOM 1543 C CA . HIS A 1 193 ? 8.015 2.611 -33.875 1.00 96.88 193 HIS A CA 1
ATOM 1544 C C . HIS A 1 193 ? 9.326 3.009 -34.581 1.00 96.88 193 HIS A C 1
ATOM 1546 O O . HIS A 1 193 ? 10.421 2.752 -34.078 1.00 96.88 193 HIS A O 1
ATOM 1552 N N . ARG A 1 194 ? 9.243 3.754 -35.696 1.00 95.75 194 ARG A N 1
ATOM 1553 C CA . ARG A 1 194 ? 10.420 4.201 -36.481 1.00 95.75 194 ARG A CA 1
ATOM 1554 C C . ARG A 1 194 ? 11.487 4.916 -35.643 1.00 95.75 194 ARG A C 1
ATOM 1556 O O . ARG A 1 194 ? 12.673 4.793 -35.931 1.00 95.75 194 ARG A O 1
ATOM 1563 N N . GLY A 1 195 ? 11.068 5.672 -34.628 1.00 95.25 195 GLY A N 1
ATOM 1564 C CA . GLY A 1 195 ? 11.977 6.323 -33.679 1.00 95.25 195 GLY A CA 1
ATOM 1565 C C . GLY A 1 195 ? 12.744 5.323 -32.810 1.00 95.25 195 GLY A C 1
ATOM 1566 O O . GLY A 1 195 ? 13.951 5.458 -32.664 1.00 95.25 195 GLY A O 1
ATOM 1567 N N . ILE A 1 196 ? 12.075 4.273 -32.323 1.00 95.94 196 ILE A N 1
ATOM 1568 C CA . ILE A 1 196 ? 12.712 3.202 -31.544 1.00 95.94 196 ILE A CA 1
ATOM 1569 C C . ILE A 1 196 ? 13.699 2.431 -32.414 1.00 95.94 196 ILE A C 1
ATOM 1571 O O . ILE A 1 196 ? 14.823 2.198 -31.988 1.00 95.94 196 ILE A O 1
ATOM 1575 N N . LYS A 1 197 ? 13.341 2.132 -33.668 1.00 95.62 197 LYS A N 1
ATOM 1576 C CA . LYS A 1 197 ? 14.255 1.483 -34.616 1.00 95.62 197 LYS A CA 1
ATOM 1577 C C . LYS A 1 197 ? 15.579 2.238 -34.774 1.00 95.62 197 LYS A C 1
ATOM 1579 O O . LYS A 1 197 ? 16.636 1.613 -34.830 1.00 95.62 197 LYS A O 1
ATOM 1584 N N . ARG A 1 198 ? 15.526 3.576 -34.824 1.00 95.62 198 ARG A N 1
ATOM 1585 C CA . ARG A 1 198 ? 16.723 4.436 -34.865 1.00 95.62 198 ARG A CA 1
ATOM 1586 C C . ARG A 1 198 ? 17.519 4.339 -33.568 1.00 95.62 198 ARG A C 1
ATOM 1588 O O . ARG A 1 198 ? 18.701 4.035 -33.638 1.00 95.62 198 ARG A O 1
ATOM 1595 N N . VAL A 1 199 ? 16.861 4.479 -32.416 1.00 95.81 199 VAL A N 1
ATOM 1596 C CA . VAL A 1 199 ? 17.502 4.363 -31.094 1.00 95.81 199 VAL A CA 1
ATOM 1597 C C . VAL A 1 199 ? 18.203 3.008 -30.923 1.00 95.81 199 VAL A C 1
ATOM 1599 O O . VAL A 1 199 ? 19.356 2.957 -30.510 1.00 95.81 199 VAL A O 1
ATOM 1602 N N . LEU A 1 200 ? 17.558 1.896 -31.288 1.00 95.62 200 LEU A N 1
ATOM 1603 C CA . LEU A 1 200 ? 18.155 0.557 -31.192 1.00 95.62 200 LEU A CA 1
ATOM 1604 C C . LEU A 1 200 ? 19.334 0.367 -32.161 1.00 95.62 200 LEU A C 1
ATOM 1606 O O . LEU A 1 200 ? 20.311 -0.305 -31.834 1.00 95.62 200 LEU A O 1
ATOM 1610 N N . ALA A 1 201 ? 19.266 0.952 -33.360 1.00 95.25 201 ALA A N 1
ATOM 1611 C CA . ALA A 1 201 ? 20.383 0.941 -34.304 1.00 95.25 201 ALA A CA 1
ATOM 1612 C C . ALA A 1 201 ? 21.573 1.775 -33.798 1.00 95.25 201 ALA A C 1
ATOM 1614 O O . ALA A 1 201 ? 22.709 1.314 -33.881 1.00 95.25 201 ALA A O 1
ATOM 1615 N N . GLU A 1 202 ? 21.314 2.955 -33.233 1.00 95.56 202 GLU A N 1
ATOM 1616 C CA . GLU A 1 202 ? 22.330 3.821 -32.624 1.00 95.56 202 GLU A CA 1
ATOM 1617 C C . GLU A 1 202 ? 23.006 3.141 -31.430 1.00 95.56 202 GLU A C 1
ATOM 1619 O O . GLU A 1 202 ? 24.231 3.149 -31.346 1.00 95.56 202 GLU A O 1
ATOM 1624 N N . ARG A 1 203 ? 22.244 2.453 -30.569 1.00 95.19 203 ARG A N 1
ATOM 1625 C CA . ARG A 1 203 ? 22.810 1.661 -29.464 1.00 95.19 203 ARG A CA 1
ATOM 1626 C C . ARG A 1 203 ? 23.739 0.554 -29.952 1.00 95.19 203 ARG A C 1
ATOM 1628 O O . ARG A 1 203 ? 24.852 0.437 -29.452 1.00 95.19 203 ARG A O 1
ATOM 1635 N N . ARG A 1 204 ? 23.325 -0.219 -30.965 1.00 94.31 204 ARG A N 1
ATOM 1636 C CA . ARG A 1 204 ? 24.182 -1.256 -31.576 1.00 94.31 204 ARG A CA 1
ATOM 1637 C C . ARG A 1 204 ? 25.457 -0.675 -32.174 1.00 94.31 204 ARG A C 1
ATOM 1639 O O . ARG A 1 204 ? 26.513 -1.286 -32.046 1.00 94.31 204 ARG A O 1
ATOM 1646 N N . LYS A 1 205 ? 25.362 0.496 -32.809 1.00 95.75 205 LYS A N 1
ATOM 1647 C CA . LYS A 1 205 ? 26.524 1.199 -33.354 1.00 95.75 205 LYS A CA 1
ATOM 1648 C C . LYS A 1 205 ? 27.497 1.601 -32.240 1.00 95.75 205 LYS A C 1
ATOM 1650 O O . LYS A 1 205 ? 28.658 1.220 -32.318 1.00 95.75 205 LYS A O 1
ATOM 1655 N N . MET A 1 206 ? 27.012 2.287 -31.202 1.00 94.25 206 MET A N 1
ATOM 1656 C CA . MET A 1 206 ? 27.836 2.719 -30.063 1.00 94.25 206 MET A CA 1
ATOM 1657 C C . MET A 1 206 ? 28.540 1.533 -29.394 1.00 94.25 206 MET A C 1
ATOM 1659 O O . MET A 1 206 ? 29.749 1.568 -29.197 1.00 94.25 206 MET A O 1
ATOM 1663 N N . LEU A 1 207 ? 27.821 0.430 -29.159 1.00 91.81 207 LEU A N 1
ATOM 1664 C CA . LEU A 1 207 ? 28.404 -0.791 -28.592 1.00 91.81 207 LEU A CA 1
ATOM 1665 C C . LEU A 1 207 ? 29.521 -1.388 -29.463 1.00 91.81 207 LEU A C 1
ATOM 1667 O O . LEU A 1 207 ? 30.482 -1.933 -28.926 1.00 91.81 207 LEU A O 1
ATOM 1671 N N . GLY A 1 208 ? 29.405 -1.295 -30.792 1.00 90.38 208 GLY A N 1
ATOM 1672 C CA . GLY A 1 208 ? 30.443 -1.737 -31.728 1.00 90.38 208 GLY A CA 1
ATOM 1673 C C . GLY A 1 208 ? 31.668 -0.818 -31.779 1.00 90.38 208 GLY A C 1
ATOM 1674 O O . GLY A 1 208 ? 32.762 -1.287 -32.079 1.00 90.38 208 GLY A O 1
ATOM 1675 N N . GLU A 1 209 ? 31.493 0.467 -31.463 1.00 93.06 209 GLU A N 1
ATOM 1676 C CA . GLU A 1 209 ? 32.551 1.489 -31.403 1.00 93.06 209 GLU A CA 1
ATOM 1677 C C . GLU A 1 209 ? 33.175 1.616 -29.994 1.00 93.06 209 GLU A C 1
ATOM 1679 O O . GLU A 1 209 ? 34.028 2.469 -29.772 1.00 93.06 209 GLU A O 1
ATOM 1684 N N . GLU A 1 210 ? 32.787 0.747 -29.051 1.00 89.50 210 GLU A N 1
ATOM 1685 C CA . GLU A 1 210 ? 33.140 0.821 -27.621 1.00 89.50 210 GLU A CA 1
ATOM 1686 C C . GLU A 1 210 ? 32.730 2.146 -26.943 1.00 89.50 210 GLU A C 1
ATOM 1688 O O . GLU A 1 210 ? 33.313 2.562 -25.940 1.00 89.50 210 GLU A O 1
ATOM 1693 N N . GLU A 1 211 ? 31.680 2.786 -27.458 1.00 93.12 211 GLU A N 1
ATOM 1694 C CA . GLU A 1 211 ? 31.062 3.980 -26.888 1.00 93.12 211 GLU A CA 1
ATOM 1695 C C . GLU A 1 211 ? 29.808 3.622 -26.074 1.00 93.12 211 GLU A C 1
ATOM 1697 O O . GLU A 1 211 ? 29.128 2.620 -26.310 1.00 93.12 211 GLU A O 1
ATOM 1702 N N . CYS A 1 212 ? 29.484 4.456 -25.087 1.00 91.75 212 CYS A N 1
ATOM 1703 C CA . CYS A 1 212 ? 28.346 4.242 -24.202 1.00 91.75 212 CYS A CA 1
ATOM 1704 C C . CYS A 1 212 ? 27.711 5.581 -23.828 1.00 91.75 212 CYS A C 1
ATOM 1706 O O . CYS A 1 212 ? 28.386 6.471 -23.309 1.00 91.75 212 CYS A O 1
ATOM 1708 N N . ASP A 1 213 ? 26.402 5.703 -24.040 1.00 94.31 213 ASP A N 1
ATOM 1709 C CA . ASP A 1 213 ? 25.613 6.802 -23.494 1.00 94.31 213 ASP A CA 1
ATOM 1710 C C . ASP A 1 213 ? 25.074 6.455 -22.093 1.00 94.31 213 ASP A C 1
ATOM 1712 O O . ASP A 1 213 ? 25.292 5.365 -21.553 1.00 94.31 213 ASP A O 1
ATOM 1716 N N . TRP A 1 214 ? 24.356 7.396 -21.479 1.00 96.31 214 TRP A N 1
ATOM 1717 C CA . TRP A 1 214 ? 23.803 7.202 -20.137 1.00 96.31 214 TRP A CA 1
ATOM 1718 C C . TRP A 1 214 ? 22.801 6.040 -20.067 1.00 96.31 214 TRP A C 1
ATOM 1720 O O . TRP A 1 214 ? 22.743 5.329 -19.065 1.00 96.31 214 TRP A O 1
ATOM 1730 N N . ALA A 1 215 ? 22.008 5.838 -21.121 1.00 95.44 215 ALA A N 1
ATOM 1731 C CA . ALA A 1 215 ? 20.969 4.814 -21.149 1.00 95.44 215 ALA A CA 1
ATOM 1732 C C . ALA A 1 215 ? 21.554 3.404 -21.311 1.00 95.44 215 ALA A C 1
ATOM 1734 O O . ALA A 1 215 ? 21.041 2.463 -20.708 1.00 95.44 215 ALA A O 1
ATOM 1735 N N . ILE A 1 216 ? 22.623 3.250 -22.097 1.00 96.12 216 ILE A N 1
ATOM 1736 C CA . ILE A 1 216 ? 23.384 2.002 -22.181 1.00 96.12 216 ILE A CA 1
ATOM 1737 C C . ILE A 1 216 ? 24.068 1.739 -20.838 1.00 96.12 216 ILE A C 1
ATOM 1739 O O . ILE A 1 216 ? 23.953 0.634 -20.322 1.00 96.12 216 ILE A O 1
ATOM 1743 N N . GLY A 1 217 ? 24.698 2.745 -20.223 1.00 96.44 217 GLY A N 1
ATOM 1744 C CA . GLY A 1 217 ? 25.360 2.586 -18.923 1.00 96.44 217 GLY A CA 1
ATOM 1745 C C . GLY A 1 217 ? 24.400 2.127 -17.820 1.00 96.44 217 GLY A C 1
ATOM 1746 O O . GLY A 1 217 ? 24.709 1.203 -17.069 1.00 96.44 217 GLY A O 1
ATOM 1747 N N . GLU A 1 218 ? 23.201 2.715 -17.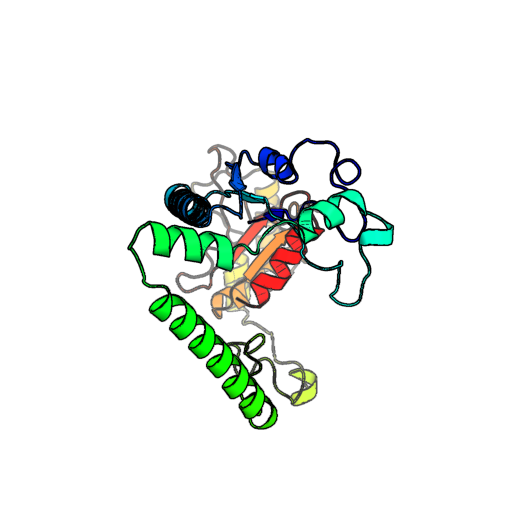769 1.00 97.50 218 GLU A N 1
ATOM 1748 C CA . GLU A 1 218 ? 22.121 2.299 -16.863 1.00 97.50 218 GLU A CA 1
ATOM 1749 C C . GLU A 1 218 ? 21.678 0.850 -17.129 1.00 97.50 218 GLU A C 1
ATOM 1751 O O . GLU A 1 218 ? 21.568 0.054 -16.195 1.00 97.50 218 GLU A O 1
ATOM 1756 N N . ALA A 1 219 ? 21.464 0.484 -18.395 1.00 96.94 219 ALA A N 1
ATOM 1757 C CA . ALA A 1 219 ? 21.053 -0.864 -18.776 1.00 96.94 219 ALA A CA 1
ATOM 1758 C C . ALA A 1 219 ? 22.127 -1.920 -18.473 1.00 96.94 219 ALA A C 1
ATOM 1760 O O . ALA A 1 219 ? 21.785 -3.012 -18.026 1.00 96.94 219 ALA A O 1
ATOM 1761 N N . LEU A 1 220 ? 23.409 -1.593 -18.663 1.00 97.25 220 LEU A N 1
ATOM 1762 C CA . LEU A 1 220 ? 24.534 -2.457 -18.302 1.00 97.25 220 LEU A CA 1
ATOM 1763 C C . LEU A 1 220 ? 24.572 -2.711 -16.794 1.00 97.25 220 LEU A C 1
ATOM 1765 O O . LEU A 1 220 ? 24.689 -3.863 -16.384 1.00 97.25 220 LEU A O 1
ATOM 1769 N N . ALA A 1 221 ? 24.408 -1.663 -15.982 1.00 97.12 221 ALA A N 1
ATOM 1770 C CA . ALA A 1 221 ? 24.378 -1.785 -14.527 1.00 97.12 221 ALA A CA 1
ATOM 1771 C C . ALA A 1 221 ? 23.174 -2.604 -14.036 1.00 97.12 221 ALA A C 1
ATOM 1773 O O . ALA A 1 221 ? 23.311 -3.460 -13.166 1.00 97.12 221 ALA A O 1
ATOM 1774 N N . PHE A 1 222 ? 21.980 -2.375 -14.594 1.00 97.50 222 PHE A N 1
ATOM 1775 C CA . PHE A 1 222 ? 20.806 -3.170 -14.226 1.00 97.50 222 PHE A CA 1
ATOM 1776 C C . PHE A 1 222 ? 20.955 -4.614 -14.687 1.00 97.50 222 PHE A C 1
ATOM 1778 O O . PHE A 1 222 ? 20.697 -5.528 -13.913 1.00 97.50 222 PHE A O 1
ATOM 1785 N N . GLY A 1 223 ? 21.398 -4.826 -15.923 1.00 96.88 223 GLY A N 1
ATOM 1786 C CA . GLY A 1 223 ? 21.565 -6.157 -16.482 1.00 96.88 223 GLY A CA 1
ATOM 1787 C C . GLY A 1 223 ? 22.583 -6.998 -15.727 1.00 96.88 223 GLY A C 1
ATOM 1788 O O . GLY A 1 223 ? 22.323 -8.170 -15.464 1.00 96.88 223 GLY A O 1
ATOM 1789 N N . SER A 1 224 ? 23.698 -6.399 -15.302 1.00 96.81 224 SER A N 1
ATOM 1790 C CA . SER A 1 224 ? 24.711 -7.123 -14.540 1.00 96.81 224 SER A CA 1
ATOM 1791 C C . SER A 1 224 ? 24.212 -7.552 -13.166 1.00 96.81 224 SER A C 1
ATOM 1793 O O . SER A 1 224 ? 24.463 -8.684 -12.760 1.00 96.81 224 SER A O 1
ATOM 1795 N N . LEU A 1 225 ? 23.465 -6.678 -12.482 1.00 96.50 225 LEU A N 1
ATOM 1796 C CA . LEU A 1 225 ? 22.822 -6.997 -11.207 1.00 96.50 225 LEU A CA 1
ATOM 1797 C C . LEU A 1 225 ? 21.805 -8.131 -11.370 1.00 96.50 225 LEU A C 1
ATOM 1799 O O . LEU A 1 225 ? 21.781 -9.060 -10.566 1.00 96.50 225 LEU A O 1
ATOM 1803 N N . LEU A 1 226 ? 21.008 -8.095 -12.440 1.00 97.00 226 LEU A N 1
ATOM 1804 C CA . LEU A 1 226 ? 20.013 -9.128 -12.718 1.00 97.00 226 LEU A CA 1
ATOM 1805 C C . LEU A 1 226 ? 20.664 -10.498 -12.956 1.00 97.00 226 LEU A C 1
ATOM 1807 O O . LEU A 1 226 ? 20.186 -11.493 -12.418 1.00 97.00 226 LEU A O 1
ATOM 1811 N N . GLU A 1 227 ? 21.765 -10.570 -13.706 1.00 95.50 227 GLU A N 1
ATOM 1812 C CA . GLU A 1 227 ? 22.528 -11.816 -13.887 1.00 95.50 227 GLU A CA 1
ATOM 1813 C C . GLU A 1 227 ? 23.168 -12.333 -12.587 1.00 95.50 227 GLU A C 1
ATOM 1815 O O . GLU A 1 227 ? 23.362 -13.534 -12.434 1.00 95.50 227 GLU A O 1
ATOM 1820 N N . GLU A 1 228 ? 23.483 -11.444 -11.643 1.00 93.69 228 GLU A N 1
ATOM 1821 C CA . GLU A 1 228 ? 24.059 -11.788 -10.333 1.00 93.69 228 GLU A CA 1
ATOM 1822 C C . GLU A 1 228 ? 23.003 -12.205 -9.298 1.00 93.69 228 GLU A C 1
ATOM 1824 O O . GLU A 1 228 ? 23.322 -12.430 -8.131 1.00 93.69 228 GLU A O 1
ATOM 1829 N N . GLY A 1 229 ? 21.737 -12.322 -9.704 1.00 93.44 229 GLY A N 1
ATOM 1830 C CA . GLY A 1 229 ? 20.648 -12.696 -8.804 1.00 93.44 229 GLY A CA 1
ATOM 1831 C C . GLY A 1 229 ? 20.064 -11.517 -8.016 1.00 93.44 229 GLY A C 1
ATOM 1832 O O . GLY A 1 229 ? 19.215 -11.726 -7.150 1.00 93.44 229 GLY A O 1
ATOM 1833 N N . VAL A 1 230 ? 20.459 -10.275 -8.318 1.00 93.25 230 VAL A N 1
ATOM 1834 C CA . VAL A 1 230 ? 19.961 -9.072 -7.640 1.00 93.25 230 VAL A CA 1
ATOM 1835 C C . VAL A 1 230 ? 18.735 -8.518 -8.364 1.00 93.25 230 VAL A C 1
ATOM 1837 O O . VAL A 1 230 ? 18.782 -8.117 -9.527 1.00 93.25 230 VAL A O 1
ATOM 1840 N N . HIS A 1 231 ? 17.611 -8.454 -7.653 1.00 94.12 231 HIS A N 1
ATOM 1841 C CA . HIS A 1 231 ? 16.377 -7.866 -8.166 1.00 94.12 231 HIS A CA 1
ATOM 1842 C C . HIS A 1 231 ? 16.517 -6.359 -8.396 1.00 94.12 231 HIS A C 1
ATOM 1844 O O . HIS A 1 231 ? 16.991 -5.625 -7.531 1.00 94.12 231 HIS A O 1
ATOM 1850 N N . VAL A 1 232 ? 16.009 -5.872 -9.530 1.00 95.62 232 VAL A N 1
ATOM 1851 C CA . VAL A 1 232 ? 15.987 -4.436 -9.838 1.00 95.62 232 VAL A CA 1
ATOM 1852 C C . VAL A 1 232 ? 14.549 -3.974 -10.036 1.00 95.62 232 VAL A C 1
ATOM 1854 O O . VAL A 1 232 ? 13.836 -4.460 -10.917 1.00 95.62 232 VAL A O 1
ATOM 1857 N N . ARG A 1 233 ? 14.129 -2.987 -9.232 1.00 94.94 233 ARG A N 1
ATOM 1858 C CA . ARG A 1 233 ? 12.828 -2.319 -9.352 1.00 94.94 233 ARG A CA 1
ATOM 1859 C C . ARG A 1 233 ? 12.994 -0.839 -9.691 1.00 94.94 233 ARG A C 1
ATOM 1861 O O . ARG A 1 233 ? 13.557 -0.073 -8.911 1.00 94.94 233 ARG A O 1
ATOM 1868 N N . LEU A 1 234 ? 12.414 -0.419 -10.812 1.00 95.19 234 LEU A N 1
ATOM 1869 C CA . LEU A 1 234 ? 12.339 0.972 -11.251 1.00 95.19 234 LEU A CA 1
ATOM 1870 C C . LEU A 1 234 ? 10.874 1.431 -11.267 1.00 95.19 234 LEU A C 1
ATOM 1872 O O . LEU A 1 234 ? 10.072 0.941 -12.054 1.00 95.19 234 LEU A O 1
ATOM 1876 N N . SER A 1 235 ? 10.533 2.378 -10.393 1.00 95.00 235 SER A N 1
ATOM 1877 C CA . SER A 1 235 ? 9.175 2.916 -10.246 1.00 95.00 235 SER A CA 1
ATOM 1878 C C . SER A 1 235 ? 9.205 4.437 -10.250 1.00 95.00 235 SER A C 1
ATOM 1880 O O . SER A 1 235 ? 10.009 5.037 -9.533 1.00 95.00 235 SER A O 1
ATOM 1882 N N . GLY A 1 236 ? 8.299 5.045 -11.008 1.00 95.31 236 GLY A N 1
ATOM 1883 C CA . GLY A 1 236 ? 8.120 6.493 -11.090 1.00 95.31 236 GLY A CA 1
ATOM 1884 C C . GLY A 1 236 ? 7.284 6.883 -12.305 1.00 95.31 236 GLY A C 1
ATOM 1885 O O . GLY A 1 236 ? 6.901 6.028 -13.099 1.00 95.31 236 GLY A O 1
ATOM 1886 N N . GLN A 1 237 ? 6.999 8.169 -12.463 1.00 96.31 237 GLN A N 1
ATOM 1887 C CA . GLN A 1 237 ? 6.227 8.665 -13.602 1.00 96.31 237 GLN A CA 1
ATOM 1888 C C . GLN A 1 237 ? 7.071 8.569 -14.879 1.00 96.31 237 GLN A C 1
ATOM 1890 O O . GLN A 1 237 ? 8.229 8.988 -14.895 1.00 96.31 237 GLN A O 1
ATOM 1895 N N . ASP A 1 238 ? 6.503 7.968 -15.927 1.00 95.88 238 ASP A N 1
ATOM 1896 C CA . ASP A 1 238 ? 7.123 7.799 -17.249 1.00 95.88 238 ASP A CA 1
ATOM 1897 C C . ASP A 1 238 ? 8.505 7.117 -17.253 1.00 95.88 238 ASP A C 1
ATOM 1899 O O . ASP A 1 238 ? 9.275 7.262 -18.208 1.00 95.88 238 ASP A O 1
ATOM 1903 N N . VAL A 1 239 ? 8.855 6.360 -16.207 1.00 96.56 239 VAL A N 1
ATOM 1904 C CA . VAL A 1 239 ? 10.180 5.734 -16.088 1.00 96.56 239 VAL A CA 1
ATOM 1905 C C . VAL A 1 239 ? 10.425 4.672 -17.148 1.00 96.56 239 VAL A C 1
ATOM 1907 O O . VAL A 1 239 ? 11.572 4.507 -17.543 1.00 96.56 239 VAL A O 1
ATOM 1910 N N . GLU A 1 240 ? 9.384 4.009 -17.656 1.00 96.50 240 GLU A N 1
ATOM 1911 C CA . GLU A 1 240 ? 9.489 2.955 -18.674 1.00 96.50 240 GLU A CA 1
ATOM 1912 C C . GLU A 1 240 ? 10.122 3.460 -19.982 1.00 96.50 240 GLU A C 1
ATOM 1914 O O . GLU A 1 240 ? 11.057 2.855 -20.511 1.00 96.50 240 GLU A O 1
ATOM 1919 N N . ARG A 1 241 ? 9.654 4.613 -20.477 1.00 96.50 241 ARG A N 1
ATOM 1920 C CA . ARG A 1 241 ? 10.241 5.320 -21.628 1.00 96.50 241 ARG A CA 1
ATOM 1921 C C . ARG A 1 241 ? 11.420 6.200 -21.206 1.00 96.50 241 ARG A C 1
ATOM 1923 O O . ARG A 1 241 ? 12.373 6.383 -21.961 1.00 96.50 241 ARG A O 1
ATOM 1930 N N . GLY A 1 242 ? 11.334 6.756 -20.003 1.00 95.38 242 GLY A N 1
ATOM 1931 C CA . GLY A 1 242 ? 12.103 7.901 -19.545 1.00 95.38 242 GLY A CA 1
ATOM 1932 C C . GLY A 1 242 ? 11.444 9.213 -19.979 1.00 95.38 242 GLY A C 1
ATOM 1933 O O . GLY A 1 242 ? 11.048 9.378 -21.139 1.00 95.38 242 GLY A O 1
ATOM 1934 N N . THR A 1 243 ? 11.381 10.180 -19.061 1.00 93.62 243 THR A N 1
ATOM 1935 C CA . THR A 1 243 ? 10.852 11.532 -19.308 1.00 93.62 243 THR A CA 1
ATOM 1936 C C . THR A 1 243 ? 11.500 12.161 -20.541 1.00 93.62 243 THR A C 1
ATOM 1938 O O . THR A 1 243 ? 10.796 12.584 -21.454 1.00 93.62 243 THR A O 1
ATOM 1941 N N . PHE A 1 244 ? 12.832 12.083 -20.636 1.00 95.19 244 PHE A N 1
ATOM 1942 C CA . PHE A 1 244 ? 13.617 12.591 -21.769 1.00 95.19 244 PHE A CA 1
ATOM 1943 C C . PHE A 1 244 ? 13.730 11.614 -22.952 1.00 95.19 244 PHE A C 1
ATOM 1945 O O . PHE A 1 244 ? 14.593 11.790 -23.799 1.00 95.19 244 PHE A O 1
ATOM 1952 N N . SER A 1 245 ? 12.907 10.559 -22.996 1.00 93.12 245 SER A N 1
ATOM 1953 C CA . SER A 1 245 ? 12.898 9.556 -24.073 1.00 93.12 245 SER A CA 1
ATOM 1954 C C . SER A 1 245 ? 14.272 8.930 -24.366 1.00 93.12 245 SER A C 1
ATOM 1956 O O . SER A 1 245 ? 14.621 8.708 -25.518 1.00 93.12 245 SER A O 1
ATOM 1958 N N . HIS A 1 246 ? 15.066 8.674 -23.324 1.00 93.50 246 HIS A N 1
ATOM 1959 C CA . HIS A 1 246 ? 16.404 8.078 -23.442 1.00 93.50 246 HIS A CA 1
ATOM 1960 C C . HIS A 1 246 ? 16.404 6.573 -23.132 1.00 93.50 246 HIS A C 1
ATOM 1962 O O . HIS A 1 246 ? 17.239 5.831 -23.645 1.00 93.50 246 HIS A O 1
ATOM 1968 N N . ARG A 1 247 ? 15.468 6.110 -22.291 1.00 96.06 247 ARG A N 1
ATOM 1969 C CA . ARG A 1 247 ? 15.534 4.798 -21.642 1.00 96.06 247 ARG A CA 1
ATOM 1970 C C . ARG A 1 247 ? 14.882 3.689 -22.461 1.00 96.06 247 ARG A C 1
ATOM 1972 O O . ARG A 1 247 ? 15.552 2.750 -22.855 1.00 96.06 247 ARG A O 1
ATOM 1979 N N . HIS A 1 248 ? 13.592 3.777 -22.767 1.00 96.62 248 HIS A N 1
ATOM 1980 C CA . HIS A 1 248 ? 12.895 2.741 -23.550 1.00 96.62 248 HIS A CA 1
ATOM 1981 C C . HIS A 1 248 ? 13.095 1.301 -23.021 1.00 96.62 248 HIS A C 1
ATOM 1983 O O . HIS A 1 248 ? 13.384 0.385 -23.788 1.00 96.62 248 HIS A O 1
ATOM 1989 N N . HIS A 1 249 ? 12.949 1.091 -21.709 1.00 97.00 249 HIS A N 1
ATOM 1990 C CA . HIS A 1 249 ? 12.988 -0.250 -21.104 1.00 97.00 249 HIS A CA 1
ATOM 1991 C C . HIS A 1 249 ? 11.711 -1.054 -21.374 1.00 97.00 249 HIS A C 1
ATOM 1993 O O . HIS A 1 249 ? 11.723 -2.277 -21.267 1.00 97.00 249 HIS A O 1
ATOM 1999 N N . VAL A 1 250 ? 10.624 -0.367 -21.734 1.00 97.25 250 VAL A N 1
ATOM 2000 C CA . VAL A 1 250 ? 9.401 -0.969 -22.267 1.00 97.25 250 VAL A CA 1
ATOM 2001 C C . VAL A 1 250 ? 9.181 -0.423 -23.669 1.00 97.25 250 VAL A C 1
ATOM 2003 O O . VAL A 1 250 ? 9.159 0.792 -23.885 1.00 97.25 250 VAL A O 1
ATOM 2006 N N . ILE A 1 251 ? 9.034 -1.329 -24.627 1.00 96.81 251 ILE A N 1
ATOM 2007 C CA . ILE A 1 251 ? 8.794 -1.021 -26.034 1.00 96.81 251 ILE A CA 1
ATOM 2008 C C . ILE A 1 251 ? 7.404 -1.545 -26.390 1.00 96.81 251 ILE A C 1
ATOM 2010 O O . ILE A 1 251 ? 7.030 -2.639 -25.979 1.00 96.81 251 ILE A O 1
ATOM 2014 N N . HIS A 1 252 ? 6.629 -0.751 -27.127 1.00 96.56 252 HIS A N 1
ATOM 2015 C CA . HIS A 1 252 ? 5.243 -1.056 -27.485 1.00 96.56 252 HIS A CA 1
ATOM 2016 C C . HIS A 1 252 ? 5.140 -1.424 -28.965 1.00 96.56 252 HIS A C 1
ATOM 2018 O O . HIS A 1 252 ? 5.647 -0.686 -29.819 1.00 96.56 252 HIS A O 1
ATOM 2024 N N . ASP A 1 253 ? 4.456 -2.529 -29.254 1.00 96.81 253 ASP A N 1
ATOM 2025 C CA . ASP A 1 253 ? 4.188 -2.973 -30.620 1.00 96.81 253 ASP A CA 1
ATOM 2026 C C . ASP A 1 253 ? 3.212 -1.994 -31.294 1.00 96.81 253 ASP A C 1
ATOM 2028 O O . ASP A 1 253 ? 2.242 -1.539 -30.687 1.00 96.81 253 ASP A O 1
ATOM 2032 N N . GLN A 1 254 ? 3.491 -1.614 -32.539 1.00 96.50 254 GLN A N 1
ATOM 2033 C CA . GLN A 1 254 ? 2.683 -0.646 -33.286 1.00 96.50 254 GLN A CA 1
ATOM 2034 C C . GLN A 1 254 ? 1.450 -1.267 -33.957 1.00 96.50 254 GLN A C 1
ATOM 2036 O O . GLN A 1 254 ? 0.565 -0.533 -34.397 1.00 96.50 254 GLN A O 1
ATOM 2041 N N . LYS A 1 255 ? 1.393 -2.596 -34.074 1.00 95.06 255 LYS A N 1
ATOM 2042 C CA . LYS A 1 255 ? 0.321 -3.344 -34.747 1.00 95.06 255 LYS A CA 1
ATOM 2043 C C . LYS A 1 255 ? -0.550 -4.134 -33.776 1.00 95.06 255 LYS A C 1
ATOM 2045 O O . LYS A 1 255 ? -1.717 -4.369 -34.085 1.00 95.06 255 LYS A O 1
ATOM 2050 N N . VAL A 1 256 ? -0.011 -4.544 -32.629 1.00 94.50 256 VAL A N 1
ATOM 2051 C CA . VAL A 1 256 ? -0.720 -5.365 -31.638 1.00 94.50 256 VAL A CA 1
ATOM 2052 C C . VAL A 1 256 ? -0.971 -4.566 -30.359 1.00 94.50 256 VAL A C 1
ATOM 2054 O O . VAL A 1 256 ? -0.038 -4.212 -29.641 1.00 94.50 256 VAL A O 1
ATOM 2057 N N . ASP A 1 257 ? -2.246 -4.315 -30.043 1.00 92.00 257 ASP A N 1
ATOM 2058 C CA . ASP A 1 257 ? -2.621 -3.577 -28.831 1.00 92.00 257 ASP A CA 1
ATOM 2059 C C . ASP A 1 257 ? -2.111 -4.276 -27.559 1.00 92.00 257 ASP A C 1
ATOM 2061 O O . ASP A 1 257 ? -2.150 -5.502 -27.440 1.00 92.00 257 ASP A O 1
ATOM 2065 N N . ARG A 1 258 ? -1.628 -3.477 -26.599 1.00 92.06 258 ARG A N 1
ATOM 2066 C CA . ARG A 1 258 ? -1.061 -3.901 -25.300 1.00 92.06 258 ARG A CA 1
ATOM 2067 C C . ARG A 1 258 ? 0.121 -4.871 -25.364 1.00 92.06 258 ARG A C 1
ATOM 2069 O O . ARG A 1 258 ? 0.614 -5.266 -24.307 1.00 92.06 258 ARG A O 1
ATOM 2076 N N . ARG A 1 259 ? 0.623 -5.227 -26.549 1.00 95.69 259 ARG A N 1
ATOM 2077 C CA . ARG A 1 259 ? 1.847 -6.015 -26.667 1.00 95.69 259 ARG A CA 1
ATOM 2078 C C . ARG A 1 259 ? 3.041 -5.124 -26.342 1.00 95.69 259 ARG A C 1
ATOM 2080 O O . ARG A 1 259 ? 3.312 -4.129 -27.014 1.00 95.69 259 ARG A O 1
ATOM 2087 N N . GLN A 1 260 ? 3.739 -5.491 -25.277 1.00 95.75 260 GLN A N 1
ATOM 2088 C CA . GLN A 1 260 ? 4.932 -4.811 -24.800 1.00 95.75 260 GLN A CA 1
ATOM 2089 C C . GLN A 1 260 ? 6.095 -5.795 -24.762 1.00 95.75 260 GLN A C 1
ATOM 2091 O O . GLN A 1 260 ? 5.899 -6.975 -24.477 1.00 95.75 260 GLN A O 1
ATOM 2096 N N . TYR A 1 261 ? 7.299 -5.300 -25.017 1.00 96.50 261 TYR A N 1
ATOM 2097 C CA . TYR A 1 261 ? 8.533 -6.053 -24.853 1.00 96.50 261 TYR A CA 1
ATOM 2098 C C . TYR A 1 261 ? 9.491 -5.307 -23.933 1.00 96.50 261 TYR A C 1
ATOM 2100 O O . TYR A 1 261 ? 9.602 -4.078 -23.993 1.00 96.50 261 TYR A O 1
ATOM 2108 N N . ARG A 1 262 ? 10.165 -6.060 -23.064 1.00 96.31 262 ARG A N 1
ATOM 2109 C CA . ARG A 1 262 ? 11.058 -5.543 -22.028 1.00 96.31 262 ARG A CA 1
ATOM 2110 C C . ARG A 1 262 ? 12.409 -6.234 -22.154 1.00 96.31 262 ARG A C 1
ATOM 2112 O O . ARG A 1 262 ? 12.587 -7.295 -21.565 1.00 96.31 262 ARG A O 1
ATOM 2119 N N . PRO A 1 263 ? 13.369 -5.666 -22.904 1.00 95.81 263 PRO A N 1
ATOM 2120 C CA . PRO A 1 263 ? 14.629 -6.349 -23.192 1.00 95.81 263 PRO A CA 1
ATOM 2121 C C . PRO A 1 263 ? 15.368 -6.848 -21.941 1.00 95.81 263 PRO A C 1
ATOM 2123 O O . PRO A 1 263 ? 15.890 -7.957 -21.929 1.00 95.81 263 PRO A O 1
ATOM 2126 N N . LEU A 1 264 ? 15.349 -6.067 -20.854 1.00 96.38 264 LEU A N 1
ATOM 2127 C CA . LEU A 1 264 ? 16.022 -6.418 -19.598 1.00 96.38 264 LEU A CA 1
ATOM 2128 C C . LEU A 1 264 ? 15.350 -7.561 -18.813 1.00 96.38 264 LEU A C 1
ATOM 2130 O O . LEU A 1 264 ? 15.946 -8.044 -17.858 1.00 96.38 264 LEU A O 1
ATOM 2134 N N . GLU A 1 265 ? 14.147 -8.015 -19.185 1.00 96.06 265 GLU A N 1
ATOM 2135 C CA . GLU A 1 265 ? 13.537 -9.244 -18.637 1.00 96.06 265 GLU A CA 1
ATOM 2136 C C . GLU A 1 265 ? 14.046 -10.521 -19.346 1.00 96.06 265 GLU A C 1
ATOM 2138 O O . GLU A 1 265 ? 13.674 -11.623 -18.949 1.00 96.06 265 GLU A O 1
ATOM 2143 N N . HIS A 1 266 ? 14.892 -10.387 -20.380 1.00 96.06 266 HIS A N 1
ATOM 2144 C CA . HIS A 1 266 ? 15.316 -11.479 -21.270 1.00 96.06 266 HIS A CA 1
ATOM 2145 C C . HIS A 1 266 ? 16.840 -11.531 -21.513 1.00 96.06 266 HIS A C 1
ATOM 2147 O O . HIS A 1 266 ? 17.295 -11.936 -22.580 1.00 96.06 266 HIS A O 1
ATOM 2153 N N . ILE A 1 267 ? 17.640 -11.110 -20.534 1.00 95.56 267 ILE A N 1
ATOM 2154 C CA . ILE A 1 267 ? 19.110 -11.161 -20.551 1.00 95.56 267 ILE A CA 1
ATOM 2155 C C . ILE A 1 267 ? 19.611 -12.600 -20.407 1.00 95.56 267 ILE A C 1
ATOM 2157 O O . ILE A 1 267 ? 20.488 -13.020 -21.156 1.00 95.56 267 ILE A O 1
ATOM 2161 N N . SER A 1 268 ? 19.068 -13.364 -19.459 1.00 93.81 268 SER A N 1
ATOM 2162 C CA . SER A 1 268 ? 19.461 -14.756 -19.206 1.00 93.81 268 SER A CA 1
ATOM 2163 C C . SER A 1 268 ? 18.278 -15.559 -18.654 1.00 93.81 268 SER A C 1
ATOM 2165 O O . SER A 1 268 ? 17.460 -14.985 -17.940 1.00 93.81 268 SER A O 1
ATOM 2167 N N . PRO A 1 269 ? 18.167 -16.874 -18.923 1.00 92.94 269 PRO A N 1
ATOM 2168 C CA . PRO A 1 269 ? 17.129 -17.718 -18.323 1.00 92.94 269 PRO A CA 1
ATOM 2169 C C . PRO A 1 269 ? 17.144 -17.730 -16.787 1.00 92.94 269 PRO A C 1
ATOM 2171 O O . PRO A 1 269 ? 16.085 -17.832 -16.173 1.00 92.94 269 PRO A O 1
ATOM 2174 N N . ASP A 1 270 ? 18.328 -17.586 -16.185 1.00 94.19 270 ASP A N 1
ATOM 2175 C CA . ASP A 1 270 ? 18.541 -17.671 -14.733 1.00 94.19 270 ASP A CA 1
ATOM 2176 C C . ASP A 1 270 ? 18.617 -16.291 -14.050 1.00 94.19 270 ASP A C 1
ATOM 2178 O O . ASP A 1 270 ? 19.015 -16.183 -12.890 1.00 94.19 270 ASP A O 1
ATOM 2182 N N . GLN A 1 271 ? 18.270 -15.211 -14.761 1.00 95.69 271 GLN A N 1
ATOM 2183 C CA . GLN A 1 271 ? 18.351 -13.862 -14.204 1.00 95.69 271 GLN A CA 1
ATOM 2184 C C . GLN A 1 271 ? 17.334 -13.618 -13.078 1.00 95.69 271 GLN A C 1
ATOM 2186 O O . GLN A 1 271 ? 16.237 -14.181 -13.042 1.00 95.69 271 GLN A O 1
ATOM 2191 N N . ALA A 1 272 ? 17.646 -12.660 -12.209 1.00 95.94 272 ALA A N 1
ATOM 2192 C CA . ALA A 1 272 ? 16.699 -12.133 -11.244 1.00 95.94 272 ALA A CA 1
ATOM 2193 C C . ALA A 1 272 ? 15.554 -11.358 -11.909 1.00 95.94 272 ALA A C 1
ATOM 2195 O O . ALA A 1 272 ? 15.620 -10.884 -13.047 1.00 95.94 272 ALA A O 1
ATOM 2196 N N . ARG A 1 273 ? 14.480 -11.173 -11.138 1.00 95.19 273 ARG A N 1
ATOM 2197 C CA . ARG A 1 273 ? 13.310 -10.413 -11.579 1.00 95.19 273 ARG A CA 1
ATOM 2198 C C . ARG A 1 273 ? 13.657 -8.939 -11.781 1.00 95.19 273 ARG A C 1
ATOM 2200 O O . ARG A 1 273 ? 13.995 -8.242 -10.822 1.00 95.19 273 ARG A O 1
ATOM 2207 N N . TYR A 1 274 ? 13.453 -8.462 -13.004 1.00 96.19 274 TYR A N 1
ATOM 2208 C CA . TYR A 1 274 ? 13.372 -7.043 -13.318 1.00 96.19 274 TYR A CA 1
ATOM 2209 C C . TYR A 1 274 ? 11.924 -6.557 -13.172 1.00 96.19 274 TYR A C 1
ATOM 2211 O O . TYR A 1 274 ? 10.975 -7.268 -13.497 1.00 96.19 274 TYR A O 1
ATOM 2219 N N . THR A 1 275 ? 11.708 -5.365 -12.621 1.00 94.88 275 THR A N 1
ATOM 2220 C CA . THR A 1 275 ? 10.377 -4.748 -12.559 1.00 94.88 275 THR A CA 1
ATOM 2221 C C . THR A 1 275 ? 10.484 -3.266 -12.854 1.00 94.88 275 THR A C 1
ATOM 2223 O O . THR A 1 275 ? 10.953 -2.490 -12.027 1.00 94.88 275 THR A O 1
ATOM 2226 N N . VAL A 1 276 ? 9.990 -2.865 -14.020 1.00 95.12 276 VAL A N 1
ATOM 2227 C CA . VAL A 1 276 ? 9.789 -1.462 -14.374 1.00 95.12 276 VAL A CA 1
ATOM 2228 C C . VAL A 1 276 ? 8.299 -1.159 -14.402 1.00 95.12 276 VAL A C 1
ATOM 2230 O O . VAL A 1 276 ? 7.516 -1.929 -14.964 1.00 95.12 276 VAL A O 1
ATOM 2233 N N . CYS A 1 277 ? 7.897 -0.079 -13.739 1.00 93.19 277 CYS A N 1
ATOM 2234 C CA . CYS A 1 277 ? 6.506 0.340 -13.715 1.00 93.19 277 CYS A CA 1
ATOM 2235 C C . CYS A 1 277 ? 6.361 1.861 -13.709 1.00 93.19 277 CYS A C 1
ATOM 2237 O O . CYS A 1 277 ? 6.889 2.560 -12.837 1.00 93.19 277 CYS A O 1
ATOM 2239 N N . ASN A 1 278 ? 5.567 2.361 -14.653 1.00 95.81 278 ASN A N 1
ATOM 2240 C CA . ASN A 1 278 ? 5.046 3.716 -14.572 1.00 95.81 278 ASN A CA 1
ATOM 2241 C C . ASN A 1 278 ? 4.115 3.833 -13.359 1.00 95.81 278 ASN A C 1
ATOM 2243 O O . ASN A 1 278 ? 3.151 3.079 -13.215 1.00 95.81 278 ASN A O 1
ATOM 2247 N N . SER A 1 279 ? 4.414 4.773 -12.468 1.00 94.56 279 SER A N 1
ATOM 2248 C CA . SER A 1 279 ? 3.559 5.071 -11.324 1.00 94.56 279 SER A CA 1
ATOM 2249 C C . SER A 1 279 ? 2.410 5.996 -11.718 1.00 94.56 279 SER A C 1
ATOM 2251 O O . SER A 1 279 ? 2.460 6.684 -12.737 1.00 94.56 279 SER A O 1
ATOM 2253 N N . SER A 1 280 ? 1.395 6.085 -10.857 1.00 92.69 280 SER A N 1
ATOM 2254 C CA . SER A 1 280 ? 0.439 7.192 -10.912 1.00 92.69 280 SER A CA 1
ATOM 2255 C C . SER A 1 280 ? 1.146 8.541 -10.725 1.00 92.69 280 SER A C 1
ATOM 2257 O O . SER A 1 280 ? 2.271 8.595 -10.212 1.00 92.69 280 SER A O 1
ATOM 2259 N N . LEU A 1 281 ? 0.448 9.630 -11.059 1.00 94.88 281 LEU A N 1
ATOM 2260 C CA . LEU A 1 281 ? 0.848 11.003 -10.730 1.00 94.88 281 LEU A CA 1
ATOM 2261 C C . LEU A 1 281 ? 0.721 11.261 -9.217 1.00 94.88 281 LEU A C 1
ATOM 2263 O O . LEU A 1 281 ? -0.196 11.928 -8.748 1.00 94.88 281 LEU A O 1
ATOM 2267 N N . SER A 1 282 ? 1.590 10.621 -8.441 1.00 92.81 282 SER A N 1
ATOM 2268 C CA . SER A 1 282 ? 1.705 10.779 -6.996 1.00 92.81 282 SER A CA 1
ATOM 2269 C C . SER A 1 282 ? 3.144 10.521 -6.583 1.00 92.81 282 SER A C 1
ATOM 227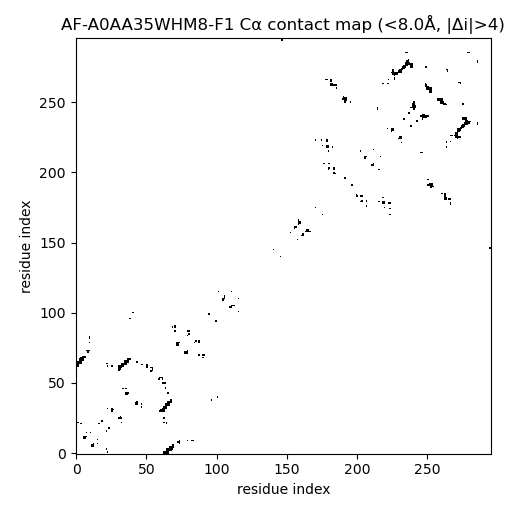1 O O . SER A 1 282 ? 3.698 9.469 -6.885 1.00 92.81 282 SER A O 1
ATOM 2273 N N . GLU A 1 283 ? 3.747 11.464 -5.877 1.00 93.00 283 GLU A N 1
ATOM 2274 C CA . GLU A 1 283 ? 5.110 11.344 -5.370 1.00 93.00 283 GLU A CA 1
ATOM 2275 C C . GLU A 1 283 ? 5.090 10.762 -3.956 1.00 93.00 283 GLU A C 1
ATOM 2277 O O . GLU A 1 283 ? 5.775 9.782 -3.679 1.00 93.00 283 GLU A O 1
ATOM 2282 N N . PHE A 1 284 ? 4.258 11.322 -3.070 1.00 92.00 284 PHE A N 1
ATOM 2283 C CA . PHE A 1 284 ? 4.256 10.983 -1.644 1.00 92.00 284 PHE A CA 1
ATOM 2284 C C . PHE A 1 284 ? 3.917 9.507 -1.383 1.00 92.00 284 PHE A C 1
ATOM 2286 O O . PHE A 1 284 ? 4.669 8.804 -0.707 1.00 92.00 284 PHE A O 1
ATOM 2293 N N . ALA A 1 285 ? 2.820 9.004 -1.959 1.00 91.19 285 ALA A N 1
ATOM 2294 C CA . ALA A 1 285 ? 2.400 7.617 -1.757 1.00 91.19 285 ALA A CA 1
ATOM 2295 C C . ALA A 1 285 ? 3.347 6.616 -2.445 1.00 91.19 285 ALA A C 1
ATOM 2297 O O . ALA A 1 285 ? 3.653 5.564 -1.885 1.00 91.19 285 ALA A O 1
ATOM 2298 N N . VAL A 1 286 ? 3.849 6.954 -3.638 1.00 91.62 286 VAL A N 1
ATOM 2299 C CA . VAL A 1 286 ? 4.773 6.098 -4.403 1.00 91.62 286 VAL A CA 1
ATOM 2300 C C . VAL A 1 286 ? 6.136 6.007 -3.715 1.00 91.62 286 VAL A C 1
ATOM 2302 O O . VAL A 1 286 ? 6.711 4.920 -3.640 1.00 91.62 286 VAL A O 1
ATOM 2305 N N . LEU A 1 287 ? 6.637 7.113 -3.160 1.00 90.19 287 LEU A N 1
ATOM 2306 C CA . LEU A 1 287 ? 7.881 7.124 -2.394 1.00 90.19 287 LEU A CA 1
ATOM 2307 C C . LEU A 1 287 ? 7.738 6.342 -1.082 1.00 90.19 287 LEU A C 1
ATOM 2309 O O . LEU A 1 287 ? 8.618 5.547 -0.754 1.00 90.19 287 LEU A O 1
ATOM 2313 N N . GLY A 1 288 ? 6.611 6.496 -0.378 1.00 87.75 288 GLY A N 1
ATOM 2314 C CA . GLY A 1 288 ? 6.301 5.705 0.817 1.00 87.75 288 GLY A CA 1
ATOM 2315 C C . GLY A 1 288 ? 6.258 4.198 0.537 1.00 87.75 288 GLY A C 1
ATOM 2316 O O . GLY A 1 288 ? 6.841 3.413 1.284 1.00 87.75 288 GLY A O 1
ATOM 2317 N N . LEU A 1 289 ? 5.651 3.787 -0.583 1.00 85.31 289 LEU A N 1
ATOM 2318 C CA . LEU A 1 289 ? 5.664 2.389 -1.026 1.00 85.31 289 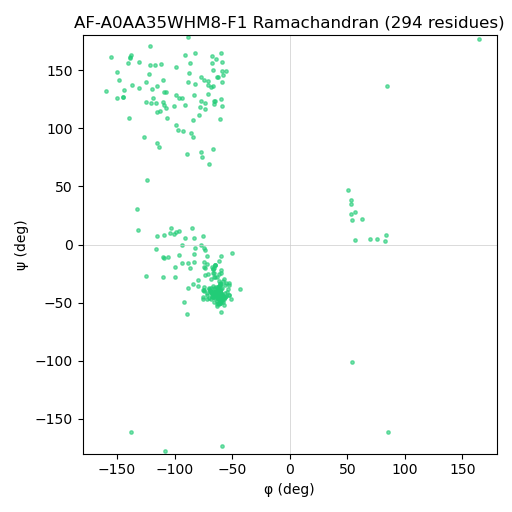LEU A CA 1
ATOM 2319 C C . LEU A 1 289 ? 7.095 1.890 -1.286 1.00 85.31 289 LEU A C 1
ATOM 2321 O O . LEU A 1 289 ? 7.437 0.774 -0.904 1.00 85.31 289 LEU A O 1
ATOM 2325 N N . ARG A 1 290 ? 7.946 2.716 -1.907 1.00 74.81 290 ARG A N 1
ATOM 2326 C CA . ARG A 1 290 ? 9.334 2.349 -2.216 1.00 74.81 290 ARG A CA 1
ATOM 2327 C C . ARG A 1 290 ? 10.181 2.140 -0.963 1.00 74.81 290 ARG A C 1
ATOM 2329 O O . ARG A 1 290 ? 10.952 1.189 -0.933 1.00 74.81 290 ARG A O 1
ATOM 2336 N N . ALA A 1 291 ? 10.024 2.989 0.053 1.00 69.00 291 ALA A N 1
ATOM 2337 C CA . ALA A 1 291 ? 10.750 2.847 1.315 1.00 69.00 291 ALA A CA 1
ATOM 2338 C C . ALA A 1 291 ? 10.462 1.495 1.988 1.00 69.00 291 ALA A C 1
ATOM 2340 O O . ALA A 1 291 ? 11.367 0.870 2.526 1.00 69.00 291 ALA A O 1
ATOM 2341 N N . ARG A 1 292 ? 9.217 1.010 1.895 1.00 59.91 292 ARG A N 1
ATOM 2342 C CA . ARG A 1 292 ? 8.818 -0.283 2.460 1.00 59.91 292 ARG A CA 1
ATOM 2343 C C . ARG A 1 292 ? 9.321 -1.483 1.654 1.00 59.91 292 ARG A C 1
ATOM 2345 O O . ARG A 1 292 ? 9.761 -2.452 2.251 1.00 59.91 292 ARG A O 1
ATOM 2352 N N . VAL A 1 293 ? 9.295 -1.412 0.322 1.00 62.16 293 VAL A N 1
ATOM 2353 C CA . VAL A 1 293 ? 9.774 -2.504 -0.555 1.00 62.16 293 VAL A CA 1
ATOM 2354 C C . VAL A 1 293 ? 11.286 -2.746 -0.421 1.00 62.16 293 VAL A C 1
ATOM 2356 O O . VAL A 1 293 ? 11.760 -3.801 -0.801 1.00 62.16 293 VAL A O 1
ATOM 2359 N N . LEU A 1 294 ? 12.059 -1.806 0.131 1.00 55.53 294 LEU A N 1
ATOM 2360 C CA . LEU A 1 294 ? 13.473 -2.042 0.457 1.00 55.53 294 LEU A CA 1
ATOM 2361 C C . LEU A 1 294 ? 13.673 -2.923 1.706 1.00 55.53 294 LEU A C 1
ATOM 2363 O O . LEU A 1 294 ? 14.783 -3.398 1.930 1.00 55.53 294 LEU A O 1
ATOM 2367 N N . HIS A 1 295 ? 12.633 -3.116 2.522 1.00 42.56 295 HIS A N 1
ATOM 2368 C CA . HIS A 1 295 ? 12.687 -3.909 3.752 1.00 42.56 295 HIS A CA 1
ATOM 2369 C C . HIS A 1 295 ? 12.138 -5.337 3.601 1.00 42.56 295 HIS A C 1
ATOM 2371 O O . HIS A 1 295 ? 12.456 -6.175 4.445 1.00 42.56 295 HIS A O 1
ATOM 2377 N N . GLU A 1 296 ? 11.331 -5.600 2.567 1.00 34.06 296 GLU A N 1
ATOM 2378 C CA . GLU A 1 296 ? 10.724 -6.906 2.244 1.00 34.06 296 GLU A CA 1
ATOM 2379 C C . GLU A 1 296 ? 11.520 -7.621 1.143 1.00 34.06 296 GLU A C 1
ATOM 2381 O O . GLU A 1 296 ? 11.762 -8.838 1.302 1.00 34.06 296 GLU A O 1
#

Foldseek 3Di:
DDAPQQDDQLDGPVPPDDDDDPCVVVVVVPAAEAEDELLDVVVVVVVVVVQVVCCVPPVDDHYYHHHHHDQDHVDNPDDNCVRPVPRNVVSVVDDDSLVSVVVVCCVVVVDPPVRSVVVVVVVVVVVVVCVVCVVVDDPPDPVVPPFPDPPCDDPCDHPCSNPVDDDDPDDDLVLLLLQLLLQLDDPPPFAFDPVSPVLSVVSVVCNVVVHDDPQSVVSSSLLVCQQVQHEEEAEEAPRCCDPVSNHPQWTDGPPDPPDIDGSSCPSDPRTHDYHYDHDPPDDVVRVVVVVVVVRD

Mean predicted aligned error: 7.43 Å